Protein AF-A0A1Y3B967-F1 (afdb_monomer)

Organism: Euroglyphus maynei (NCBI:txid6958)

Sequence (227 aa):
MEVSLGQYFHAGGVSIWNQIPIMKGVGFASMIMIGLCNTYYIVIIAWTLYYLFSSLRVPLPWMTCDNEWNTISCWINNAMGNDPDDVEIPPTGSVSPAQEFWTHKALNISGDMAEIGQVQWHLFGTLILAWILVYLVIYKGIHQSGKIIWVMAMFPYVILTILFGYGLSLPGAFDGISFYITPQWHMLKEAKIWVAAGTQLLFTYGIGIGTNIALGSYNPTNHNFYR

Mean predicted aligned error: 6.99 Å

Foldseek 3Di:
DLLLLLQVVLDFQQRSCVVPVVCSVLSVVLVVVVVVVVVVVLLVQLLVVLQVVQVVDPPRQQPDQPDPQHDPLEDDPPPPDPDPPPPPDRPDNHDGSNVSCVCRPRCNDDPDPVDPDDDDVSSVVSSVVSVVVVCVLDVVHDVVSVVVVVCVVVVVVVVVVVCVVVLVVDPCSVVVVCVVPVDDVVCVVDVVVVVVVVVCVCVVVVPSSRPSSNVSSPDHSPDDPVD

Solvent-accessible surface area (backbone atoms only — not comparable to full-atom values): 13170 Å² total; per-residue (Å²): 107,52,35,56,52,5,28,72,66,57,24,41,45,49,60,52,26,69,82,43,66,91,50,37,64,57,25,55,51,26,50,52,49,51,52,54,49,51,61,52,51,46,51,53,48,7,51,53,50,48,53,57,62,47,62,75,41,86,74,46,76,45,75,48,63,89,48,97,61,48,58,92,44,42,51,76,90,75,85,78,63,98,48,96,81,74,73,78,74,78,59,94,78,56,38,46,27,52,54,38,36,46,44,50,61,68,64,48,68,53,96,44,90,88,49,83,68,73,89,52,65,71,50,53,53,28,34,54,49,40,51,53,53,54,45,69,51,47,75,75,35,71,82,60,27,46,66,56,45,55,53,64,64,49,47,57,58,53,52,51,51,51,51,48,58,53,47,66,71,42,89,66,37,65,59,58,51,49,63,72,67,59,78,65,73,76,57,74,76,40,66,67,53,57,51,50,52,51,51,50,52,42,63,73,70,44,66,89,52,30,60,47,14,39,56,18,27,74,44,60,80,89,56,73,83,89,115

pLDDT: mean 89.31, std 9.24, range [49.34, 97.88]

InterPro domains:
  IPR000175 Sodium:neurotransmitter symporter [PF00209] (1-227)
  IPR000175 Sodium:neurotransmitter symporter [PR00176] (25-51)
  IPR000175 Sodium:neurotransmitter symporter [PR00176] (148-165)
  IPR000175 Sodium:neurotransmitter symporter [PS50267] (1-227)
  IPR000175 Sodium:neurotransmitter symporter [PTHR11616] (1-227)
  IPR037272 Sodium:neurotransmitter symporter superfamily [SSF161070] (1-227)

Radius of gyration: 23.81 Å; Cα contacts (8 Å, |Δi|>4): 174; chains: 1; bounding box: 56×46×58 Å

Nearest PDB structures (foldseek):
  7y7v-assembly1_A  TM=8.621E-01  e=1.466E-13  Homo sapiens
  8de4-assembly1_A  TM=9.198E-01  e=1.477E-11  Sus scrofa
  8wfl-assembly1_A  TM=9.124E-01  e=3.373E-10  Homo sapiens
  8wfk-assembly1_A  TM=9.442E-01  e=9.740E-10  Homo sapiens
  6zbv-assembly1_A  TM=8.657E-01  e=7.879E-10  Homo sapiens

Structure (mmCIF, N/CA/C/O backbone):
data_AF-A0A1Y3B967-F1
#
_entry.id   AF-A0A1Y3B967-F1
#
loop_
_atom_site.group_PDB
_atom_site.id
_atom_site.type_symbol
_atom_site.label_atom_id
_atom_site.label_alt_id
_atom_site.label_comp_id
_atom_site.label_asym_id
_atom_site.label_entity_id
_atom_site.label_seq_id
_atom_site.pdbx_PDB_ins_code
_atom_site.Cartn_x
_atom_site.Cartn_y
_atom_site.Cartn_z
_atom_site.occupancy
_atom_site.B_iso_or_equiv
_atom_site.auth_seq_id
_atom_site.auth_comp_id
_atom_site.auth_asym_id
_atom_site.auth_atom_id
_atom_site.pdbx_PDB_model_num
ATOM 1 N N . MET A 1 1 ? -8.107 -6.739 22.798 1.00 89.00 1 MET A N 1
ATOM 2 C CA . MET A 1 1 ? -8.550 -5.606 23.645 1.00 89.00 1 MET A CA 1
ATOM 3 C C . MET A 1 1 ? -9.421 -4.622 22.868 1.00 89.00 1 MET A C 1
ATOM 5 O O . MET A 1 1 ? -10.534 -4.367 23.294 1.00 89.00 1 MET A O 1
ATOM 9 N N . GLU A 1 2 ? -8.976 -4.079 21.732 1.00 91.81 2 GLU A N 1
ATOM 10 C CA . GLU A 1 2 ? -9.805 -3.130 20.960 1.00 91.81 2 GLU A CA 1
ATOM 11 C C . GLU A 1 2 ? -11.132 -3.735 20.486 1.00 91.81 2 GLU A C 1
ATOM 13 O O . GLU A 1 2 ? -12.184 -3.129 20.665 1.00 91.81 2 GLU A O 1
ATOM 18 N N . VAL A 1 3 ? -11.093 -4.968 19.972 1.00 92.31 3 VAL A N 1
ATOM 19 C CA . VAL A 1 3 ? -12.298 -5.699 19.547 1.00 92.31 3 VAL A CA 1
ATOM 20 C C . VAL A 1 3 ? -13.272 -5.899 20.712 1.00 92.31 3 VAL A C 1
ATOM 22 O O . VAL A 1 3 ? -14.461 -5.644 20.564 1.00 92.31 3 VAL A O 1
ATOM 25 N N . SER A 1 4 ? -12.776 -6.286 21.895 1.00 91.81 4 SER A N 1
ATOM 26 C CA . SER A 1 4 ? -13.620 -6.497 23.079 1.00 91.81 4 SER A CA 1
ATOM 27 C C . SER A 1 4 ? -14.244 -5.199 23.588 1.00 91.81 4 SER A C 1
ATOM 29 O O . SER A 1 4 ? -15.391 -5.200 24.017 1.00 91.81 4 SER A O 1
ATOM 31 N N . LEU A 1 5 ? -13.511 -4.083 23.512 1.00 91.56 5 LEU A N 1
ATOM 32 C CA . LEU A 1 5 ? -14.039 -2.757 23.828 1.00 91.56 5 LEU A CA 1
ATOM 33 C C . LEU A 1 5 ? -15.154 -2.357 22.849 1.00 91.56 5 LEU A C 1
ATOM 35 O O . LEU A 1 5 ? -16.218 -1.917 23.282 1.00 91.56 5 LEU A O 1
ATOM 39 N N . GLY A 1 6 ? -14.938 -2.567 21.549 1.00 92.19 6 GLY A N 1
ATOM 40 C CA . GLY A 1 6 ? -15.952 -2.346 20.517 1.00 92.19 6 GLY A CA 1
ATOM 41 C C . GLY A 1 6 ? -17.217 -3.167 20.755 1.00 92.19 6 GLY A C 1
ATOM 42 O O . GLY A 1 6 ? -18.312 -2.607 20.782 1.00 92.19 6 GLY A O 1
ATOM 43 N N . GLN A 1 7 ? -17.058 -4.470 21.001 1.00 93.38 7 GLN A N 1
ATOM 44 C CA . GLN A 1 7 ? -18.167 -5.396 21.241 1.00 93.38 7 GLN A CA 1
ATOM 45 C C . GLN A 1 7 ? -18.931 -5.086 22.532 1.00 93.38 7 GLN A C 1
ATOM 47 O O . GLN A 1 7 ? -20.151 -5.179 22.546 1.00 93.38 7 GLN A O 1
ATOM 52 N N . TYR A 1 8 ? -18.244 -4.695 23.609 1.00 91.94 8 TYR A N 1
ATOM 53 C CA . TYR A 1 8 ? -18.898 -4.389 24.884 1.00 91.94 8 TYR A CA 1
ATOM 54 C C . TYR A 1 8 ? -19.728 -3.100 24.825 1.00 91.94 8 TYR A C 1
ATOM 56 O O . TYR A 1 8 ? -20.846 -3.057 25.333 1.00 91.94 8 TYR A O 1
ATOM 64 N N . PHE A 1 9 ? -19.195 -2.042 24.204 1.00 91.75 9 PHE A N 1
ATOM 65 C CA . PHE A 1 9 ? -19.865 -0.738 24.158 1.00 91.75 9 PHE A CA 1
ATOM 66 C C . PHE A 1 9 ? -20.778 -0.546 22.941 1.00 91.75 9 PHE A C 1
ATOM 68 O O . PHE A 1 9 ? -21.496 0.452 22.895 1.00 91.75 9 PHE A O 1
ATOM 75 N N . HIS A 1 10 ? -20.728 -1.441 21.945 1.00 90.56 10 HIS A N 1
ATOM 76 C CA . HIS A 1 10 ? -21.397 -1.285 20.645 1.00 90.56 10 HIS A CA 1
ATOM 77 C C . HIS A 1 10 ? -21.197 0.112 20.030 1.00 90.56 10 HIS A C 1
ATOM 79 O O . HIS A 1 10 ? -22.085 0.690 19.403 1.00 90.56 10 HIS A O 1
ATOM 85 N N . ALA A 1 11 ? -20.001 0.669 20.220 1.00 88.06 11 ALA A N 1
ATOM 86 C CA . ALA A 1 11 ? -19.657 2.030 19.843 1.00 88.06 11 ALA A CA 1
ATOM 87 C C . ALA A 1 11 ? -18.484 2.033 18.859 1.00 88.06 11 ALA A C 1
ATOM 89 O O . ALA A 1 11 ? -17.541 1.259 18.995 1.00 88.06 11 ALA A O 1
ATOM 90 N N . GLY A 1 12 ? -18.531 2.927 17.869 1.00 86.00 12 GLY A N 1
ATOM 91 C CA . GLY A 1 12 ? -17.421 3.130 16.935 1.00 86.00 12 GLY A CA 1
ATOM 92 C C . GLY A 1 12 ? -16.211 3.820 17.581 1.00 86.00 12 GLY A C 1
ATOM 93 O O . GLY A 1 12 ? -16.293 4.338 18.697 1.00 86.00 12 GLY A O 1
ATOM 94 N N . GLY A 1 13 ? -15.101 3.899 16.840 1.00 83.12 13 GLY A N 1
ATOM 95 C CA . GLY A 1 13 ? -13.807 4.387 17.342 1.00 83.12 13 GLY A CA 1
ATOM 96 C C . GLY A 1 13 ? -13.789 5.816 17.908 1.00 83.12 13 GLY A C 1
ATOM 97 O O . GLY A 1 13 ? -12.952 6.111 18.751 1.00 83.12 13 GLY A O 1
ATOM 98 N N . VAL A 1 14 ? -14.722 6.691 17.510 1.00 87.88 14 VAL A N 1
ATOM 99 C CA . VAL A 1 14 ? -14.885 8.035 18.106 1.00 87.88 14 VAL A CA 1
ATOM 100 C C . VAL A 1 14 ? -15.853 8.005 19.289 1.00 87.88 14 VAL A C 1
ATOM 102 O O . VAL A 1 14 ? -15.574 8.576 20.341 1.00 87.88 14 VAL A O 1
ATOM 105 N N . SER A 1 15 ? -16.991 7.324 19.128 1.00 88.00 15 SER A N 1
ATOM 106 C CA . SER A 1 15 ? -18.075 7.328 20.118 1.00 88.00 15 SER A CA 1
ATOM 107 C C . SER A 1 15 ? -17.673 6.651 21.429 1.00 88.00 15 SER A C 1
ATOM 109 O O . SER A 1 15 ? -18.128 7.064 22.495 1.00 88.00 15 SER A O 1
ATOM 111 N N . ILE A 1 16 ? -16.764 5.671 21.380 1.00 90.62 16 ILE A N 1
ATOM 112 C CA . ILE A 1 16 ? -16.270 4.988 22.580 1.00 90.62 16 ILE A CA 1
ATOM 113 C C . ILE A 1 16 ? -15.634 5.954 23.596 1.00 90.62 16 ILE A C 1
ATOM 115 O O . ILE A 1 16 ? -15.796 5.787 24.804 1.00 90.62 16 ILE A O 1
ATOM 119 N N . TRP A 1 17 ? -15.004 7.033 23.123 1.00 90.50 17 TRP A N 1
ATOM 120 C CA . TRP A 1 17 ? -14.367 8.034 23.980 1.00 90.50 17 TRP A CA 1
ATOM 121 C C . TRP A 1 17 ? -15.361 8.959 24.691 1.00 90.50 17 TRP A C 1
ATOM 123 O O . TRP A 1 17 ? -14.964 9.746 25.547 1.00 90.50 17 TRP A O 1
ATOM 133 N N . ASN A 1 18 ? -16.666 8.847 24.419 1.00 88.75 18 ASN A N 1
ATOM 134 C CA . ASN A 1 18 ? -17.677 9.516 25.238 1.00 88.75 18 ASN A CA 1
ATOM 135 C C . ASN A 1 18 ? -17.717 8.989 26.679 1.00 88.75 18 ASN A C 1
ATOM 137 O O . ASN A 1 18 ? -18.127 9.737 27.563 1.00 88.75 18 ASN A O 1
ATOM 141 N N . GLN A 1 19 ? -17.233 7.765 26.921 1.00 88.38 19 GLN A N 1
ATOM 142 C CA . GLN A 1 19 ? -17.111 7.190 28.265 1.00 88.38 19 GLN A CA 1
ATOM 143 C C . GLN A 1 19 ? -15.985 7.835 29.088 1.00 88.38 19 GLN A C 1
ATOM 145 O O . GLN A 1 19 ? -16.065 7.890 30.311 1.00 88.38 19 GLN A O 1
ATOM 150 N N . ILE A 1 20 ? -14.944 8.356 28.424 1.00 90.31 20 ILE A N 1
ATOM 151 C CA . ILE A 1 20 ? -13.801 9.028 29.058 1.00 90.31 20 ILE A CA 1
ATOM 152 C C . ILE A 1 20 ? -13.620 10.403 28.391 1.00 90.31 20 ILE A C 1
ATOM 154 O O . ILE A 1 20 ? -12.787 10.552 27.494 1.00 90.31 20 ILE A O 1
ATOM 158 N N . PRO A 1 21 ? -14.388 11.431 28.811 1.00 87.44 21 PRO A N 1
ATOM 159 C CA . PRO A 1 21 ? -14.458 12.716 28.113 1.00 87.44 21 PRO A CA 1
ATOM 160 C C . PRO A 1 21 ? -13.111 13.422 27.918 1.00 87.44 21 PRO A C 1
ATOM 162 O O . PRO A 1 21 ? -12.915 14.088 26.903 1.00 87.44 21 PRO A O 1
ATOM 165 N N . ILE A 1 22 ? -12.170 13.237 28.849 1.00 93.94 22 ILE A N 1
ATOM 166 C CA . ILE A 1 22 ? -10.814 13.801 28.769 1.00 93.94 22 ILE A CA 1
ATOM 167 C C . ILE A 1 22 ? -10.007 13.251 27.579 1.00 93.94 22 ILE A C 1
ATOM 169 O O . ILE A 1 22 ? -9.134 13.940 27.062 1.00 93.94 22 ILE A O 1
ATOM 173 N N . MET A 1 23 ? -10.329 12.050 27.086 1.00 91.62 23 MET A N 1
ATOM 174 C CA . MET A 1 23 ? -9.644 11.403 25.960 1.00 91.62 23 MET A CA 1
ATOM 175 C C . MET A 1 23 ? -10.412 11.493 24.632 1.00 91.62 23 MET A C 1
ATOM 177 O O . MET A 1 23 ? -10.013 10.864 23.654 1.00 91.62 23 MET A O 1
ATOM 181 N N . LYS A 1 24 ? -11.468 12.316 24.528 1.00 90.06 24 LYS A N 1
ATOM 182 C CA . LYS A 1 24 ? -12.210 12.502 23.260 1.00 90.06 24 LYS A CA 1
ATOM 183 C C . LYS A 1 24 ? -11.325 12.911 22.081 1.00 90.06 24 LYS A C 1
ATOM 185 O O . LYS A 1 24 ? -11.607 12.519 20.951 1.00 90.06 24 LYS A O 1
ATOM 190 N N . GLY A 1 25 ? -10.241 13.647 22.341 1.00 92.31 25 GLY A N 1
ATOM 191 C CA . GLY A 1 25 ? -9.267 14.036 21.318 1.00 92.31 25 GLY A CA 1
ATOM 192 C C . GLY A 1 25 ? -8.628 12.847 20.590 1.00 92.31 25 GLY A C 1
ATOM 193 O O . GLY A 1 25 ? -8.335 12.962 19.405 1.00 92.31 25 GLY A O 1
ATOM 194 N N . VAL A 1 26 ? -8.493 11.691 21.251 1.00 92.00 26 VAL A N 1
ATOM 195 C CA . VAL A 1 26 ? -7.916 10.475 20.652 1.00 92.00 26 VAL A CA 1
ATOM 196 C C . VAL A 1 26 ? -8.779 9.968 19.496 1.00 92.00 26 VAL A C 1
ATOM 198 O O . VAL A 1 26 ? -8.250 9.639 18.439 1.00 92.00 26 VAL A O 1
ATOM 201 N N . GLY A 1 27 ? -10.107 9.976 19.653 1.00 90.94 27 GLY A N 1
ATOM 202 C CA . GLY A 1 27 ? -11.031 9.572 18.590 1.00 90.94 27 GLY A CA 1
ATOM 203 C C . GLY A 1 27 ? -10.989 10.498 17.372 1.00 90.94 27 GLY A C 1
ATOM 204 O O . GLY A 1 27 ? -11.020 10.038 16.234 1.00 90.94 27 GLY A O 1
ATOM 205 N N . PHE A 1 28 ? -10.884 11.812 17.581 1.00 91.69 28 PHE A N 1
ATOM 206 C CA . PHE A 1 28 ? -10.753 12.752 16.462 1.00 91.69 28 PHE A CA 1
ATOM 207 C C . PHE A 1 28 ? -9.387 12.646 15.776 1.00 91.69 28 PHE A C 1
ATOM 209 O O . PHE A 1 28 ? -9.318 12.684 14.549 1.00 91.69 28 PHE A O 1
ATOM 216 N N . ALA A 1 29 ? -8.311 12.457 16.545 1.00 93.00 29 ALA A N 1
ATOM 217 C CA . ALA A 1 29 ? -6.975 12.246 15.998 1.00 93.00 29 ALA A CA 1
ATOM 218 C C . ALA A 1 29 ? -6.907 10.974 15.137 1.00 93.00 29 ALA A C 1
ATOM 220 O O . ALA A 1 29 ? -6.362 11.016 14.033 1.00 93.00 29 ALA A O 1
ATOM 221 N N . SER A 1 30 ? -7.511 9.868 15.588 1.00 91.19 30 SER A N 1
ATOM 222 C CA . SER A 1 30 ? -7.566 8.636 14.795 1.00 91.19 30 SER A CA 1
ATOM 223 C C . SER A 1 30 ? -8.402 8.801 13.523 1.00 91.19 30 SER A C 1
ATOM 225 O O . SER A 1 30 ? -8.001 8.312 12.470 1.00 91.19 30 SER A O 1
ATOM 227 N N . MET A 1 31 ? -9.500 9.564 13.569 1.00 90.94 31 MET A N 1
ATOM 228 C CA . MET A 1 31 ? -10.304 9.877 12.381 1.00 90.94 31 MET A CA 1
ATOM 229 C C . MET A 1 31 ? -9.513 10.670 11.330 1.00 90.94 31 MET A C 1
ATOM 231 O O . MET A 1 31 ? -9.567 10.344 10.143 1.00 90.94 31 MET A O 1
ATOM 235 N N . ILE A 1 32 ? -8.746 11.681 11.755 1.00 93.69 32 ILE A N 1
ATOM 236 C CA . ILE A 1 32 ? -7.869 12.452 10.857 1.00 93.69 32 ILE A CA 1
ATOM 237 C C . ILE A 1 32 ? -6.790 11.540 10.263 1.00 93.69 32 ILE A C 1
ATOM 239 O O . ILE A 1 32 ? -6.575 11.559 9.052 1.00 93.69 32 ILE A O 1
ATOM 243 N N . MET A 1 33 ? -6.155 10.706 11.093 1.00 92.81 33 MET A N 1
ATOM 244 C CA . MET A 1 33 ? -5.146 9.746 10.644 1.00 92.81 33 MET A CA 1
ATOM 245 C C . MET A 1 33 ? -5.710 8.797 9.576 1.00 92.81 33 MET A C 1
ATOM 247 O O . MET A 1 33 ? -5.118 8.675 8.506 1.00 92.81 33 MET A O 1
ATOM 251 N N . ILE A 1 34 ? -6.879 8.188 9.816 1.00 91.94 34 ILE A N 1
ATOM 252 C CA . ILE A 1 34 ? -7.553 7.319 8.837 1.00 91.94 34 ILE A CA 1
ATOM 253 C C . ILE A 1 34 ? -7.855 8.084 7.546 1.00 91.94 34 ILE A C 1
ATOM 255 O O . ILE A 1 34 ? -7.651 7.544 6.461 1.00 91.94 34 ILE A O 1
ATOM 259 N N . GLY A 1 35 ? -8.319 9.333 7.636 1.00 93.06 35 GLY A N 1
ATOM 260 C CA . GLY A 1 35 ? -8.587 10.164 6.459 1.00 93.06 35 GLY A CA 1
ATOM 261 C C . GLY A 1 35 ? -7.345 10.364 5.583 1.00 93.06 35 GLY A C 1
ATOM 262 O O . GLY A 1 35 ? -7.409 10.194 4.360 1.00 93.06 35 GLY A O 1
ATOM 263 N N . LEU A 1 36 ? -6.200 10.652 6.206 1.00 94.25 36 LEU A N 1
ATOM 264 C CA . LEU A 1 36 ? -4.917 10.787 5.511 1.00 94.25 36 LEU A CA 1
ATOM 265 C C . LEU A 1 36 ? -4.451 9.450 4.919 1.00 94.25 36 LEU A C 1
ATOM 267 O O . LEU A 1 36 ? -4.076 9.400 3.747 1.00 94.25 36 LEU A O 1
ATOM 271 N N . CYS A 1 37 ? -4.547 8.356 5.680 1.00 93.12 37 CYS A N 1
ATOM 272 C CA . CYS A 1 37 ? -4.230 7.017 5.183 1.00 93.12 37 CYS A CA 1
ATOM 273 C C . CYS A 1 37 ? -5.100 6.646 3.976 1.00 93.12 37 CYS A C 1
ATOM 275 O O . CYS A 1 37 ? -4.568 6.193 2.969 1.00 93.12 37 CYS A O 1
ATOM 277 N N . ASN A 1 38 ? -6.412 6.885 4.027 1.00 93.81 38 ASN A N 1
ATOM 278 C CA . ASN A 1 38 ? -7.321 6.594 2.916 1.00 93.81 38 ASN A CA 1
ATOM 279 C C . ASN A 1 38 ? -6.956 7.389 1.657 1.00 93.81 38 ASN A C 1
ATOM 281 O O . ASN A 1 38 ? -6.980 6.833 0.560 1.00 93.81 38 ASN A O 1
ATOM 285 N N . THR A 1 39 ? -6.567 8.658 1.816 1.00 94.44 39 THR A N 1
ATOM 286 C CA . THR A 1 39 ? -6.117 9.513 0.704 1.00 94.44 39 THR A CA 1
ATOM 287 C C . THR A 1 39 ? -4.846 8.969 0.053 1.00 94.44 39 THR A C 1
ATOM 289 O O . THR A 1 39 ? -4.715 8.991 -1.166 1.00 94.44 39 THR A O 1
ATOM 292 N N . TYR A 1 40 ? -3.925 8.432 0.848 1.00 94.75 40 TYR A N 1
ATOM 293 C CA . TYR A 1 40 ? -2.711 7.799 0.342 1.00 94.75 40 TYR A CA 1
ATOM 294 C C . TYR A 1 40 ? -2.994 6.440 -0.326 1.00 94.75 40 TYR A C 1
ATOM 296 O O . TYR A 1 40 ? -2.577 6.195 -1.457 1.00 94.75 40 TYR A O 1
ATOM 304 N N . TYR A 1 41 ? -3.749 5.559 0.335 1.00 95.62 41 TYR A N 1
ATOM 305 C CA . TYR A 1 41 ? -4.006 4.204 -0.160 1.00 95.62 41 TYR A CA 1
ATOM 306 C C . TYR A 1 41 ? -4.856 4.179 -1.431 1.00 95.62 41 TYR A C 1
ATOM 308 O O . TYR A 1 41 ? -4.634 3.321 -2.286 1.00 95.62 41 TYR A O 1
ATOM 316 N N . ILE A 1 42 ? -5.792 5.119 -1.606 1.00 96.88 42 ILE A N 1
ATOM 317 C CA . ILE A 1 42 ? -6.588 5.173 -2.839 1.00 96.88 42 ILE A CA 1
ATOM 318 C C . ILE A 1 42 ? -5.723 5.493 -4.068 1.00 96.88 42 ILE A C 1
ATOM 320 O O . ILE A 1 42 ? -5.997 4.985 -5.154 1.00 96.88 42 ILE A O 1
ATOM 324 N N . VAL A 1 43 ? -4.635 6.254 -3.897 1.00 96.06 43 VAL A N 1
ATOM 325 C CA . VAL A 1 43 ? -3.662 6.524 -4.967 1.00 96.06 43 VAL A CA 1
ATOM 326 C C . VAL A 1 43 ? -2.904 5.250 -5.349 1.00 96.06 43 VAL A C 1
ATOM 328 O O . VAL A 1 43 ? -2.749 4.971 -6.536 1.00 96.06 43 VAL A O 1
ATOM 331 N N . ILE A 1 44 ? -2.521 4.418 -4.375 1.00 96.38 44 ILE A N 1
ATOM 332 C C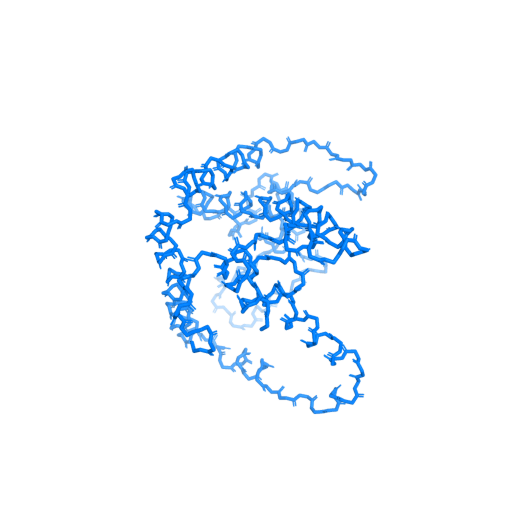A . ILE A 1 44 ? -1.903 3.112 -4.660 1.00 96.38 44 ILE A CA 1
ATOM 333 C C . ILE A 1 44 ? -2.862 2.220 -5.456 1.00 96.38 44 ILE A C 1
ATOM 335 O O . ILE A 1 44 ? -2.447 1.601 -6.434 1.00 96.38 44 ILE A O 1
ATOM 339 N N . ILE A 1 45 ? -4.148 2.180 -5.091 1.00 96.44 45 ILE A N 1
ATOM 340 C CA . ILE A 1 45 ? -5.160 1.427 -5.852 1.00 96.44 45 ILE A CA 1
ATOM 341 C C . ILE A 1 45 ? -5.281 1.971 -7.286 1.00 96.44 45 ILE A C 1
ATOM 343 O O . ILE A 1 45 ? -5.400 1.201 -8.236 1.00 96.44 45 ILE A O 1
ATOM 347 N N . ALA A 1 46 ? -5.209 3.289 -7.476 1.00 97.12 46 ALA A N 1
ATOM 348 C CA . ALA A 1 46 ? -5.221 3.887 -8.810 1.00 97.12 46 ALA A CA 1
ATOM 349 C C . ALA A 1 46 ? -4.014 3.444 -9.658 1.00 97.12 46 ALA A C 1
ATOM 351 O O . ALA A 1 46 ? -4.174 3.163 -10.852 1.00 97.12 46 ALA A O 1
ATOM 352 N N . TRP A 1 47 ? -2.825 3.335 -9.053 1.00 96.88 47 TRP A N 1
ATOM 353 C CA . TRP A 1 47 ? -1.637 2.797 -9.718 1.00 96.88 47 TRP A CA 1
ATOM 354 C C . TRP A 1 47 ? -1.812 1.324 -10.081 1.00 96.88 47 TRP A C 1
ATOM 356 O O . TRP A 1 47 ? -1.561 0.952 -11.225 1.00 96.88 47 TRP A O 1
ATOM 366 N N . THR A 1 48 ? -2.296 0.482 -9.164 1.00 96.25 48 THR A N 1
ATOM 367 C CA . THR A 1 48 ? -2.488 -0.946 -9.465 1.00 96.25 48 THR A CA 1
ATOM 368 C C . THR A 1 48 ? -3.521 -1.165 -10.568 1.00 96.25 48 THR A C 1
ATOM 370 O O . THR A 1 48 ? -3.286 -1.987 -11.451 1.00 96.25 48 THR A O 1
ATOM 373 N N . LEU A 1 49 ? -4.612 -0.390 -10.594 1.00 97.00 49 LEU A N 1
ATOM 374 C CA . LEU A 1 49 ? -5.583 -0.406 -11.695 1.00 97.00 49 LEU A CA 1
ATOM 375 C C . LEU A 1 49 ? -4.952 0.026 -13.024 1.00 97.00 49 LEU A C 1
ATOM 377 O O . LEU A 1 49 ? -5.216 -0.587 -14.056 1.00 97.00 49 LEU A O 1
ATOM 381 N N . TYR A 1 50 ? -4.093 1.047 -13.013 1.00 96.62 50 TYR A N 1
ATOM 382 C CA . TYR A 1 50 ? -3.376 1.476 -14.214 1.00 96.62 50 TYR A CA 1
ATOM 383 C C . TYR A 1 50 ? -2.457 0.375 -14.763 1.00 96.62 50 TYR A C 1
ATOM 385 O O . TYR A 1 50 ? -2.492 0.086 -15.963 1.00 96.62 50 TYR A O 1
ATOM 393 N N . TYR A 1 51 ? -1.691 -0.292 -13.895 1.00 96.06 51 TYR A N 1
ATOM 394 C CA . TYR A 1 51 ? -0.866 -1.439 -14.284 1.00 96.06 51 TYR A CA 1
ATOM 395 C C . TYR A 1 51 ? -1.710 -2.629 -14.752 1.00 96.06 51 TYR A C 1
ATOM 397 O O . TYR A 1 51 ? -1.340 -3.280 -15.726 1.00 96.06 51 TYR A O 1
ATOM 405 N N . LEU A 1 52 ? -2.863 -2.876 -14.122 1.00 95.50 52 LEU A N 1
ATOM 406 C CA . LEU A 1 52 ? -3.799 -3.931 -14.516 1.00 95.50 52 LEU A CA 1
ATOM 407 C C . LEU A 1 52 ? -4.368 -3.705 -15.923 1.00 95.50 52 LEU A C 1
ATOM 409 O O . LEU A 1 52 ? -4.462 -4.646 -16.700 1.00 95.50 52 LEU A O 1
ATOM 413 N N . PHE A 1 53 ? -4.741 -2.475 -16.281 1.00 95.62 53 PHE A N 1
ATOM 414 C CA . PHE A 1 53 ? -5.187 -2.191 -17.650 1.00 95.62 53 PHE A CA 1
ATOM 415 C C . PHE A 1 53 ? -4.031 -2.205 -18.650 1.00 95.62 53 PHE A C 1
ATOM 417 O O . PHE A 1 53 ? -4.203 -2.631 -19.791 1.00 95.62 53 PHE A O 1
ATOM 424 N N . SER A 1 54 ? -2.846 -1.765 -18.228 1.00 94.06 54 SER A N 1
ATOM 425 C CA . SER A 1 54 ? -1.651 -1.759 -19.076 1.00 94.06 54 SER A CA 1
ATOM 426 C C . SER A 1 54 ? -1.135 -3.169 -19.378 1.00 94.06 54 SER A C 1
ATOM 428 O O . SER A 1 54 ? -0.592 -3.387 -20.459 1.00 94.06 54 SER A O 1
ATOM 430 N N . SER A 1 55 ? -1.352 -4.139 -18.482 1.00 96.00 55 SER A N 1
ATOM 431 C CA . SER A 1 55 ? -0.969 -5.543 -18.689 1.00 96.00 55 SER A CA 1
ATOM 432 C C . SER A 1 55 ? -1.863 -6.296 -19.681 1.00 96.00 55 SER A C 1
ATOM 434 O O . SER A 1 55 ? -1.519 -7.404 -20.082 1.00 96.00 55 SER A O 1
ATOM 436 N N . LEU A 1 56 ? -2.974 -5.696 -20.127 1.00 94.44 56 LEU A N 1
ATOM 437 C CA . LEU A 1 56 ? -3.807 -6.238 -21.208 1.00 94.44 56 LEU A CA 1
ATOM 438 C C . LEU A 1 56 ? -3.195 -6.011 -22.602 1.00 94.44 56 LEU A C 1
ATOM 440 O O . LEU A 1 56 ? -3.716 -6.528 -23.590 1.00 94.44 56 LEU A O 1
ATOM 444 N N . ARG A 1 57 ? -2.117 -5.221 -22.706 1.00 91.00 57 ARG A N 1
ATOM 445 C CA . ARG A 1 57 ? -1.405 -4.968 -23.965 1.00 91.00 57 ARG A CA 1
ATOM 446 C C . ARG A 1 57 ? -0.313 -6.013 -24.198 1.00 91.00 57 ARG A C 1
ATOM 448 O O . ARG A 1 57 ? 0.376 -6.418 -23.265 1.00 91.00 57 ARG A O 1
ATOM 455 N N . VAL A 1 58 ? -0.139 -6.401 -25.461 1.00 87.94 58 VAL A N 1
ATOM 456 C CA . VAL A 1 58 ? 0.936 -7.288 -25.924 1.00 87.94 58 VAL A CA 1
ATOM 457 C C . VAL A 1 58 ? 1.703 -6.563 -27.038 1.00 87.94 58 VAL A C 1
ATOM 459 O O . VAL A 1 58 ? 1.070 -6.211 -28.035 1.00 87.94 58 VAL A O 1
ATOM 462 N N . PRO A 1 59 ? 3.024 -6.328 -26.910 1.00 88.06 59 PRO A N 1
ATOM 463 C CA . PRO A 1 59 ? 3.892 -6.635 -25.763 1.00 88.06 59 PRO A CA 1
ATOM 464 C C . PRO A 1 59 ? 3.591 -5.765 -24.525 1.00 88.06 59 PRO A C 1
ATOM 466 O O . PRO A 1 59 ? 2.922 -4.735 -24.626 1.00 88.06 59 PRO A O 1
ATOM 469 N N . LEU A 1 60 ? 4.084 -6.180 -23.348 1.00 92.44 60 LEU A N 1
ATOM 470 C CA . LEU A 1 60 ? 3.923 -5.382 -22.127 1.00 92.44 60 LEU A CA 1
ATOM 471 C C . LEU A 1 60 ? 4.734 -4.074 -22.232 1.00 92.44 60 LEU A C 1
ATOM 473 O O . LEU A 1 60 ? 5.895 -4.128 -22.638 1.00 92.44 60 LEU A O 1
ATOM 477 N N . PRO A 1 61 ? 4.195 -2.916 -21.800 1.00 90.69 61 PRO A N 1
ATOM 478 C CA . PRO A 1 61 ? 4.861 -1.618 -21.978 1.00 90.69 61 PRO A CA 1
ATOM 479 C C . PRO A 1 61 ? 6.225 -1.484 -21.288 1.00 90.69 61 PRO A C 1
ATOM 481 O O . PRO A 1 61 ? 7.059 -0.699 -21.716 1.00 90.69 61 PRO A O 1
ATOM 484 N N . TRP A 1 62 ? 6.449 -2.238 -20.212 1.00 92.94 62 TRP A N 1
ATOM 485 C CA . TRP A 1 62 ? 7.695 -2.243 -19.437 1.00 92.94 62 TRP A CA 1
ATOM 486 C C . TRP A 1 62 ? 8.646 -3.389 -19.813 1.00 92.94 62 TRP A C 1
ATOM 488 O O . TRP A 1 62 ? 9.594 -3.666 -19.081 1.00 92.94 62 TRP A O 1
ATOM 498 N N . MET A 1 63 ? 8.378 -4.096 -20.913 1.00 89.56 63 MET A N 1
ATOM 499 C CA . MET A 1 63 ? 9.232 -5.189 -21.387 1.00 89.56 63 MET A CA 1
ATOM 500 C C . MET A 1 63 ? 10.345 -4.698 -22.317 1.00 89.56 63 MET A C 1
ATOM 502 O O . MET A 1 63 ? 11.399 -5.319 -22.361 1.00 89.56 63 MET A O 1
ATOM 506 N N . THR A 1 64 ? 10.122 -3.608 -23.057 1.00 88.06 64 THR A N 1
ATOM 507 C CA . THR A 1 64 ? 11.025 -3.128 -24.112 1.00 88.06 64 THR A CA 1
ATOM 508 C C . THR A 1 64 ? 11.531 -1.709 -23.844 1.00 88.06 64 THR A C 1
ATOM 510 O O . THR A 1 64 ? 10.844 -0.884 -23.238 1.00 88.06 64 THR A O 1
ATOM 513 N N . CYS A 1 65 ? 12.735 -1.406 -24.341 1.00 87.81 65 CYS A N 1
ATOM 514 C CA . CYS A 1 65 ? 13.291 -0.050 -24.332 1.00 87.81 65 CYS A CA 1
ATOM 515 C C . CYS A 1 65 ? 12.857 0.790 -25.550 1.00 87.81 65 CYS A C 1
ATOM 517 O O . CYS A 1 65 ? 13.133 1.983 -25.594 1.00 87.81 65 CYS A O 1
ATOM 519 N N . ASP A 1 66 ? 12.099 0.219 -26.487 1.00 87.75 66 ASP A N 1
ATOM 520 C CA . ASP A 1 66 ? 11.627 0.887 -27.707 1.00 87.75 66 ASP A CA 1
ATOM 521 C C . ASP A 1 66 ? 10.273 1.592 -27.494 1.00 87.75 66 ASP A C 1
ATOM 523 O O . ASP A 1 66 ? 9.248 1.206 -28.052 1.00 87.75 66 ASP A O 1
ATOM 527 N N . ASN A 1 67 ? 10.239 2.574 -26.590 1.00 89.56 67 ASN A N 1
ATOM 528 C CA . ASN A 1 67 ? 9.040 3.363 -26.307 1.00 89.56 67 ASN A CA 1
ATOM 529 C C . ASN A 1 67 ? 9.376 4.855 -26.220 1.00 89.56 67 ASN A C 1
ATOM 531 O O . ASN A 1 67 ? 10.467 5.231 -25.803 1.00 89.56 67 ASN A O 1
ATOM 535 N N . GLU A 1 68 ? 8.397 5.710 -26.524 1.00 91.38 68 GLU A N 1
ATOM 536 C CA . GLU A 1 68 ? 8.554 7.176 -26.580 1.00 91.38 68 GLU A CA 1
ATOM 537 C C . GLU A 1 68 ? 9.011 7.826 -25.264 1.00 91.38 68 GLU A C 1
ATOM 539 O O . GLU A 1 68 ? 9.513 8.945 -25.266 1.00 91.38 68 GLU A O 1
ATOM 544 N N . TRP A 1 69 ? 8.791 7.161 -24.130 1.00 90.06 69 TRP A N 1
ATOM 545 C CA . TRP A 1 69 ? 9.125 7.679 -22.802 1.00 90.06 69 TRP A CA 1
ATOM 546 C C . TRP A 1 69 ? 10.489 7.222 -22.285 1.00 90.06 69 TRP A C 1
ATOM 548 O O . TRP A 1 69 ? 10.896 7.682 -21.223 1.00 90.06 69 TRP A O 1
ATOM 558 N N . ASN A 1 70 ? 11.163 6.304 -22.979 1.00 92.00 70 ASN A N 1
ATOM 559 C CA . ASN A 1 70 ? 12.421 5.745 -22.505 1.00 92.00 70 ASN A CA 1
ATOM 560 C C . ASN A 1 70 ? 13.586 6.685 -22.811 1.00 92.00 70 ASN A C 1
ATOM 562 O O . ASN A 1 70 ? 13.692 7.239 -23.909 1.00 92.00 70 ASN A O 1
ATOM 566 N N . THR A 1 71 ? 14.490 6.834 -21.847 1.00 89.94 71 THR A N 1
ATOM 567 C CA . THR A 1 71 ? 15.737 7.576 -22.051 1.00 89.94 71 THR A CA 1
ATOM 568 C C . THR A 1 71 ? 16.832 6.715 -22.694 1.00 89.94 71 THR A C 1
ATOM 570 O O . THR A 1 71 ? 16.719 5.494 -22.803 1.00 89.94 71 THR A O 1
ATOM 573 N N . ILE A 1 72 ? 17.945 7.355 -23.079 1.00 86.50 72 ILE A N 1
ATOM 574 C CA . ILE A 1 72 ? 19.159 6.687 -23.594 1.00 86.50 72 ILE A CA 1
ATOM 575 C C . ILE A 1 72 ? 19.749 5.710 -22.557 1.00 86.50 72 ILE A C 1
ATOM 577 O O . ILE A 1 72 ? 20.452 4.772 -22.919 1.00 86.50 72 ILE A O 1
ATOM 581 N N . SER A 1 73 ? 19.444 5.910 -21.272 1.00 87.06 73 SER A N 1
ATOM 582 C CA . SER A 1 73 ? 19.901 5.056 -20.175 1.00 87.06 73 SER A CA 1
ATOM 583 C C . SER A 1 73 ? 19.094 3.759 -20.034 1.00 87.06 73 SER A C 1
ATOM 585 O O . SER A 1 73 ? 19.483 2.897 -19.242 1.00 87.06 73 SER A O 1
ATOM 587 N N . CYS A 1 74 ? 17.987 3.597 -20.772 1.00 88.56 74 CYS A N 1
ATOM 588 C CA . CYS A 1 74 ? 17.200 2.366 -20.760 1.00 88.56 74 CYS A CA 1
ATOM 589 C C . CYS A 1 74 ? 18.010 1.216 -21.353 1.00 88.56 74 CYS A C 1
ATOM 591 O O . CYS A 1 74 ? 18.475 1.292 -22.492 1.00 88.56 74 CYS A O 1
ATOM 593 N N . TRP A 1 75 ? 18.145 0.129 -20.597 1.00 85.94 75 TRP A N 1
ATOM 594 C CA . TRP A 1 75 ? 18.910 -1.026 -21.041 1.00 85.94 75 TRP A CA 1
ATOM 595 C C . TRP A 1 75 ? 18.220 -2.347 -20.702 1.00 85.94 75 TRP A C 1
ATOM 597 O O . TRP A 1 75 ? 17.636 -2.524 -19.629 1.00 85.94 75 TRP A O 1
ATOM 607 N N . ILE A 1 76 ? 18.302 -3.286 -21.644 1.00 83.38 76 ILE A N 1
ATOM 608 C CA . ILE A 1 76 ? 17.805 -4.655 -21.519 1.00 83.38 76 ILE A CA 1
ATOM 609 C C . ILE A 1 76 ? 18.934 -5.591 -21.929 1.00 83.38 76 ILE A C 1
ATOM 611 O O . ILE A 1 76 ? 19.512 -5.435 -23.000 1.00 83.38 76 ILE A O 1
ATOM 615 N N . ASN A 1 77 ? 19.183 -6.594 -21.091 1.00 73.19 77 ASN A N 1
ATOM 616 C CA . ASN A 1 77 ? 20.007 -7.744 -21.435 1.00 73.19 77 ASN A CA 1
ATOM 617 C C . ASN A 1 77 ? 19.341 -8.534 -22.567 1.00 73.19 77 ASN A C 1
ATOM 619 O O . ASN A 1 77 ? 18.465 -9.367 -22.316 1.00 73.19 77 ASN A O 1
ATOM 623 N N . ASN A 1 78 ? 19.749 -8.296 -23.810 1.00 63.59 78 ASN A N 1
ATOM 624 C CA . ASN A 1 78 ? 19.348 -9.133 -24.934 1.00 63.59 78 ASN A CA 1
ATOM 625 C C . ASN A 1 78 ? 20.256 -10.365 -24.976 1.00 63.59 78 ASN A C 1
ATOM 627 O O . ASN A 1 78 ? 21.139 -10.467 -25.820 1.00 63.59 78 ASN A O 1
ATOM 631 N N . ALA A 1 79 ? 20.022 -11.332 -24.086 1.00 54.31 79 ALA A N 1
ATOM 632 C CA . ALA A 1 79 ? 20.667 -12.647 -24.140 1.00 54.31 79 ALA A CA 1
ATOM 633 C C . ALA A 1 79 ? 20.118 -13.496 -25.316 1.00 54.31 79 ALA A C 1
ATOM 635 O O . ALA A 1 79 ? 19.604 -14.597 -25.132 1.00 54.31 79 ALA A O 1
ATOM 636 N N . MET A 1 80 ? 20.165 -12.944 -26.532 1.00 49.62 80 MET A N 1
ATOM 637 C CA . MET A 1 80 ? 19.887 -13.612 -27.810 1.00 49.62 80 MET A CA 1
ATOM 638 C C . MET A 1 80 ? 21.181 -14.036 -28.529 1.00 49.62 80 MET A C 1
ATOM 640 O O . MET A 1 80 ? 21.129 -14.492 -29.670 1.00 49.62 80 MET A O 1
ATOM 644 N N . GLY A 1 81 ? 22.341 -13.892 -27.882 1.00 49.34 81 GLY A N 1
ATOM 645 C CA . GLY A 1 81 ? 23.605 -14.445 -28.356 1.00 49.34 81 GLY A CA 1
ATOM 646 C C . GLY A 1 81 ? 23.710 -15.932 -28.018 1.00 49.34 81 GLY A C 1
ATOM 647 O O . GLY A 1 81 ? 23.507 -16.330 -26.876 1.00 49.34 81 GLY A O 1
ATOM 648 N N . ASN A 1 82 ? 24.055 -16.758 -29.007 1.00 52.34 82 ASN A N 1
ATOM 649 C CA . ASN A 1 82 ? 24.371 -18.183 -28.833 1.00 52.34 82 ASN A CA 1
ATOM 650 C C . ASN A 1 82 ? 25.739 -18.421 -28.152 1.00 52.34 82 ASN A C 1
ATOM 652 O O . ASN A 1 82 ? 26.237 -19.546 -28.188 1.00 52.34 82 ASN A O 1
ATOM 656 N N . ASP A 1 83 ? 26.352 -17.386 -27.571 1.00 54.59 83 ASP A N 1
ATOM 657 C CA . ASP A 1 83 ? 27.689 -17.445 -26.989 1.00 54.59 83 ASP A CA 1
ATOM 658 C C . ASP A 1 83 ? 27.618 -17.234 -25.462 1.00 54.59 83 ASP A C 1
ATOM 660 O O . ASP A 1 83 ? 27.221 -16.158 -25.013 1.00 54.59 83 ASP A O 1
ATOM 664 N N . PRO A 1 84 ? 27.932 -18.253 -24.640 1.00 56.41 84 PRO A N 1
ATOM 665 C CA . PRO A 1 84 ? 27.868 -18.160 -23.180 1.00 56.41 84 PRO A CA 1
ATOM 666 C C . PRO A 1 84 ? 28.928 -17.233 -22.554 1.00 56.41 84 PRO A C 1
ATOM 668 O O . PRO A 1 84 ? 28.852 -16.99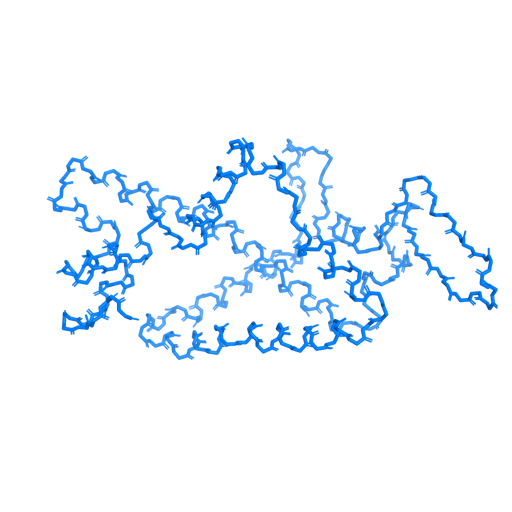2 -21.348 1.00 56.41 84 PRO A O 1
ATOM 671 N N . ASP A 1 85 ? 29.872 -16.705 -23.343 1.00 53.53 85 ASP A N 1
ATOM 672 C CA . ASP A 1 85 ? 30.936 -15.797 -22.887 1.00 53.53 85 ASP A CA 1
ATOM 673 C C . ASP A 1 85 ? 30.649 -14.297 -23.142 1.00 53.53 85 ASP A C 1
ATOM 675 O O . ASP A 1 85 ? 31.375 -13.444 -22.625 1.00 53.53 85 ASP A O 1
ATOM 679 N N . ASP A 1 86 ? 29.566 -13.940 -23.847 1.00 52.91 86 ASP A N 1
ATOM 680 C CA . ASP A 1 86 ? 29.134 -12.542 -24.040 1.00 52.91 86 ASP A CA 1
ATOM 681 C C . ASP A 1 86 ? 28.261 -12.071 -22.859 1.00 52.91 86 ASP A C 1
ATOM 683 O O . ASP A 1 86 ? 27.058 -11.815 -22.962 1.00 52.91 86 ASP A O 1
ATOM 687 N N . VAL A 1 87 ? 28.874 -11.965 -21.678 1.00 58.47 87 VAL A N 1
ATOM 688 C CA . VAL A 1 87 ? 28.265 -11.231 -20.560 1.00 58.47 87 VAL A CA 1
ATOM 689 C C . VAL A 1 87 ? 28.374 -9.738 -20.873 1.00 58.47 87 VAL A C 1
ATOM 691 O O . VAL A 1 87 ? 29.354 -9.085 -20.509 1.00 58.47 87 VAL A O 1
ATOM 694 N N . GLU A 1 88 ? 27.373 -9.186 -21.562 1.00 63.47 88 GLU A N 1
ATOM 695 C CA . GLU A 1 88 ? 27.258 -7.738 -21.752 1.00 63.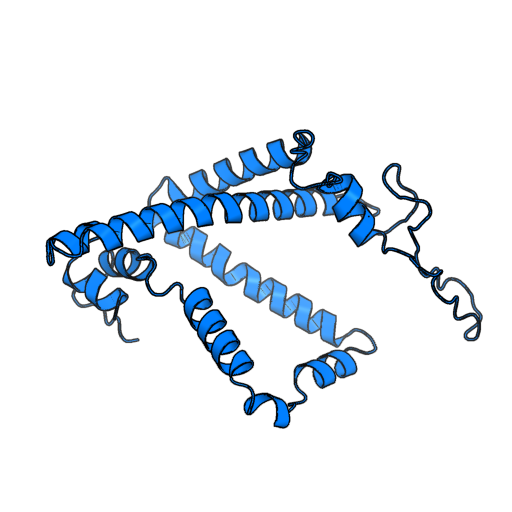47 88 GLU A CA 1
ATOM 696 C C . GLU A 1 88 ? 27.109 -7.061 -20.382 1.00 63.47 88 GLU A C 1
ATOM 698 O O . GLU A 1 88 ? 26.081 -7.144 -19.705 1.00 63.47 88 GLU A O 1
ATOM 703 N N . ILE A 1 89 ? 28.180 -6.404 -19.940 1.00 68.81 89 ILE A N 1
ATOM 704 C CA . ILE A 1 89 ? 28.186 -5.666 -18.681 1.00 68.81 89 ILE A CA 1
ATOM 705 C C . ILE A 1 89 ? 27.250 -4.458 -18.845 1.00 68.81 89 ILE A C 1
ATOM 707 O O . ILE A 1 89 ? 27.427 -3.686 -19.793 1.00 68.81 89 ILE A O 1
ATOM 711 N N . PRO A 1 90 ? 26.283 -4.248 -17.931 1.00 73.50 90 PRO A N 1
ATOM 712 C CA . PRO A 1 90 ? 25.393 -3.099 -17.998 1.00 73.50 90 PRO A CA 1
ATOM 713 C C . PRO A 1 90 ? 26.200 -1.790 -18.008 1.00 73.50 90 PRO A C 1
ATOM 715 O O . PRO A 1 90 ? 27.098 -1.624 -17.173 1.00 73.50 90 PRO A O 1
ATOM 718 N N . PRO A 1 91 ? 25.875 -0.829 -18.895 1.00 76.62 91 PRO A N 1
ATOM 719 C CA . PRO A 1 91 ? 26.509 0.482 -18.885 1.00 76.62 91 PRO A CA 1
ATOM 720 C C . PRO A 1 91 ? 26.353 1.151 -17.514 1.00 76.62 91 PRO A C 1
ATOM 722 O O . PRO A 1 91 ? 25.325 1.000 -16.841 1.00 76.62 91 PRO A O 1
ATOM 725 N N . THR A 1 92 ? 27.356 1.922 -17.097 1.00 79.50 92 THR A N 1
ATOM 726 C CA . THR A 1 92 ? 27.304 2.713 -15.862 1.00 79.50 92 THR A CA 1
ATOM 727 C C . THR A 1 92 ? 26.129 3.691 -15.911 1.00 79.50 92 THR A C 1
ATOM 729 O O . THR A 1 92 ? 26.101 4.593 -16.742 1.00 79.50 92 THR A O 1
ATOM 732 N N . GLY A 1 93 ? 25.161 3.520 -15.004 1.00 81.94 93 GLY A N 1
ATOM 733 C CA . GLY A 1 93 ? 23.940 4.336 -14.957 1.00 81.94 93 GLY A CA 1
ATOM 734 C C . GLY A 1 93 ? 22.765 3.792 -15.775 1.00 81.94 93 GLY A C 1
ATOM 735 O O . GLY A 1 93 ? 21.800 4.520 -15.990 1.00 81.94 93 GLY A O 1
ATOM 736 N N . SER A 1 94 ? 22.830 2.536 -16.220 1.00 84.81 94 SER A N 1
ATOM 737 C CA . SER A 1 94 ? 21.705 1.861 -16.873 1.00 84.81 94 SER A CA 1
ATOM 738 C C . SER A 1 94 ? 20.490 1.715 -15.952 1.00 84.81 94 SER A C 1
ATOM 740 O O . SER A 1 94 ? 20.607 1.467 -14.748 1.00 84.81 94 SER A O 1
ATOM 742 N N . VAL A 1 95 ? 19.305 1.863 -16.542 1.00 89.31 95 VAL A N 1
ATOM 743 C CA . VAL A 1 95 ? 18.011 1.773 -15.861 1.00 89.31 95 VAL A CA 1
ATOM 744 C C . VAL A 1 95 ? 17.148 0.724 -16.562 1.00 89.31 95 VAL A C 1
ATOM 746 O O . VAL A 1 95 ? 17.156 0.603 -17.786 1.00 89.31 95 VAL A O 1
ATOM 749 N N . SER A 1 96 ? 16.399 -0.062 -15.782 1.00 90.94 96 SER A N 1
ATOM 750 C CA . SER A 1 96 ? 15.494 -1.073 -16.341 1.00 90.94 96 SER A CA 1
ATOM 751 C C . SER A 1 96 ? 14.287 -0.429 -17.045 1.00 90.94 96 SER A C 1
ATOM 753 O O . SER A 1 96 ? 13.786 0.597 -16.573 1.00 90.94 96 SER A O 1
ATOM 755 N N . PRO A 1 97 ? 13.729 -1.054 -18.101 1.00 91.62 97 PRO A N 1
ATOM 756 C CA . PRO A 1 97 ? 12.530 -0.549 -18.781 1.00 91.62 97 PRO A CA 1
ATOM 757 C C . PRO A 1 97 ? 11.316 -0.435 -17.844 1.00 91.62 97 PRO A C 1
ATOM 759 O O . PRO A 1 97 ? 10.464 0.431 -18.023 1.00 91.62 97 PRO A O 1
ATOM 762 N N . ALA A 1 98 ? 11.237 -1.275 -16.805 1.00 92.31 98 ALA A N 1
ATOM 763 C CA . ALA A 1 98 ? 10.186 -1.197 -15.793 1.00 92.31 98 ALA A CA 1
ATOM 764 C C . ALA A 1 98 ? 10.315 0.030 -14.888 1.00 92.31 98 ALA A C 1
ATOM 766 O O . ALA A 1 98 ? 9.302 0.645 -14.543 1.00 92.31 98 ALA A O 1
ATOM 767 N N . GLN A 1 99 ? 11.544 0.404 -14.533 1.00 92.12 99 GLN A N 1
ATOM 768 C CA . GLN A 1 99 ? 11.798 1.620 -13.775 1.00 92.12 99 GLN A CA 1
ATOM 769 C C . GLN A 1 99 ? 11.544 2.865 -14.632 1.00 92.12 99 GLN A C 1
ATOM 771 O O . GLN A 1 99 ? 10.841 3.752 -14.163 1.00 92.12 99 GLN A O 1
ATOM 776 N N . GLU A 1 100 ? 12.004 2.890 -15.886 1.00 92.94 100 GLU A N 1
ATOM 777 C CA . GLU A 1 100 ? 11.721 3.972 -16.848 1.00 92.94 100 GLU A CA 1
ATOM 778 C C . GLU A 1 100 ? 10.213 4.157 -17.080 1.00 92.94 100 GLU A C 1
ATOM 780 O O . GLU A 1 100 ? 9.688 5.272 -17.029 1.00 92.94 100 GLU A O 1
ATOM 785 N N . PHE A 1 101 ? 9.476 3.055 -17.251 1.00 93.94 101 PHE A N 1
ATOM 786 C CA . PHE A 1 101 ? 8.021 3.100 -17.358 1.00 93.94 101 PHE A CA 1
ATOM 787 C C . PHE A 1 101 ? 7.380 3.714 -16.107 1.00 93.94 101 PHE A C 1
ATOM 789 O O . PHE A 1 101 ? 6.469 4.533 -16.222 1.00 93.94 101 PHE A O 1
ATOM 796 N N . TRP A 1 102 ? 7.845 3.352 -14.910 1.00 94.56 102 TRP A N 1
ATOM 797 C CA . TRP A 1 102 ? 7.322 3.912 -13.664 1.00 94.56 102 TRP A CA 1
ATOM 798 C C . TRP A 1 102 ? 7.621 5.412 -13.530 1.00 94.56 102 TRP A C 1
ATOM 800 O O . TRP A 1 102 ? 6.712 6.195 -13.244 1.00 94.56 102 TRP A O 1
ATOM 810 N N . THR A 1 103 ? 8.868 5.823 -13.770 1.00 92.75 103 THR A N 1
ATOM 811 C CA . THR A 1 103 ? 9.328 7.198 -13.539 1.00 92.75 103 THR A CA 1
ATOM 812 C C . THR A 1 103 ? 8.845 8.168 -14.610 1.00 92.75 103 THR A C 1
ATOM 814 O O . THR A 1 103 ? 8.320 9.227 -14.263 1.00 92.75 103 THR A O 1
ATOM 817 N N . HIS A 1 104 ? 8.964 7.814 -15.891 1.00 91.56 104 HIS A N 1
ATOM 818 C CA . HIS A 1 104 ? 8.714 8.734 -17.006 1.00 91.56 104 HIS A CA 1
ATOM 819 C C . HIS A 1 104 ? 7.309 8.608 -17.594 1.00 91.56 104 HIS A C 1
ATOM 821 O O . HIS A 1 104 ? 6.729 9.615 -18.002 1.00 91.56 104 HIS A O 1
ATOM 827 N N . LYS A 1 105 ? 6.720 7.403 -17.612 1.00 91.75 105 LYS A N 1
ATOM 828 C CA . LYS A 1 105 ? 5.389 7.195 -18.206 1.00 91.75 105 LYS A CA 1
ATOM 829 C C . LYS A 1 105 ? 4.252 7.184 -17.196 1.00 91.75 105 LYS A C 1
ATOM 831 O O . LYS A 1 105 ? 3.246 7.853 -17.420 1.00 91.75 105 LYS A O 1
ATOM 836 N N . ALA A 1 106 ? 4.366 6.379 -16.142 1.00 92.38 106 ALA A N 1
ATOM 837 C CA . ALA A 1 106 ? 3.286 6.169 -15.185 1.00 92.38 106 ALA A CA 1
ATOM 838 C C . ALA A 1 106 ? 3.121 7.386 -14.270 1.00 92.38 106 ALA A C 1
ATOM 840 O O . ALA A 1 106 ? 2.029 7.946 -14.196 1.00 92.38 106 ALA A O 1
ATOM 841 N N . LEU A 1 107 ? 4.201 7.803 -13.603 1.00 91.31 107 LEU A N 1
ATOM 842 C CA . LEU A 1 107 ? 4.184 8.946 -12.690 1.00 91.31 107 LEU A CA 1
ATOM 843 C C . LEU A 1 107 ? 4.522 10.270 -13.376 1.00 91.31 107 LEU A C 1
ATOM 845 O O . LEU A 1 107 ? 3.902 11.277 -13.047 1.00 91.31 107 LEU A O 1
ATOM 849 N N . ASN A 1 108 ? 5.481 10.259 -14.309 1.00 90.94 108 ASN A N 1
ATOM 850 C CA . ASN A 1 108 ? 6.120 11.463 -14.845 1.00 90.94 108 ASN A CA 1
ATOM 851 C C . ASN A 1 108 ? 6.626 12.371 -13.708 1.00 90.94 108 ASN A C 1
ATOM 853 O O . ASN A 1 108 ? 6.090 13.451 -13.449 1.00 90.94 108 ASN A O 1
ATOM 857 N N . ILE A 1 109 ? 7.605 11.847 -12.966 1.00 89.31 109 ILE A N 1
ATOM 858 C CA . ILE A 1 109 ? 8.139 12.453 -11.741 1.00 89.31 109 ILE A CA 1
ATOM 859 C C . ILE A 1 109 ? 8.784 13.811 -12.062 1.00 89.31 109 ILE A C 1
ATOM 861 O O . ILE A 1 109 ? 9.620 13.908 -12.960 1.00 89.31 109 ILE A O 1
ATOM 865 N N . SER A 1 110 ? 8.401 14.852 -11.319 1.00 89.38 110 SER A N 1
ATOM 866 C CA . SER A 1 110 ? 9.003 16.186 -11.401 1.00 89.38 110 SER A CA 1
ATOM 867 C C . SER A 1 110 ? 10.411 16.219 -10.798 1.00 89.38 110 SER A C 1
ATOM 869 O O . SER A 1 110 ? 10.801 15.339 -10.031 1.00 89.38 110 SER A O 1
ATOM 871 N N . GLY A 1 111 ? 11.198 17.238 -11.152 1.00 83.75 111 GLY A N 1
ATOM 872 C CA . GLY A 1 111 ? 12.591 17.341 -10.709 1.00 83.75 111 GLY A CA 1
ATOM 873 C C . GLY A 1 111 ? 12.751 17.612 -9.210 1.00 83.75 111 GLY A C 1
ATOM 874 O O . GLY A 1 111 ? 13.751 17.200 -8.627 1.00 83.75 111 GLY A O 1
ATOM 875 N N . ASP A 1 112 ? 11.775 18.279 -8.586 1.00 87.12 112 ASP A N 1
ATOM 876 C CA . ASP A 1 112 ? 11.820 18.650 -7.172 1.00 87.12 112 ASP A CA 1
ATOM 877 C C . ASP A 1 112 ? 10.438 18.588 -6.498 1.00 87.12 112 ASP A C 1
ATOM 879 O O . ASP A 1 112 ? 9.396 18.694 -7.146 1.00 87.12 112 ASP A O 1
ATOM 883 N N . MET A 1 113 ? 10.426 18.467 -5.168 1.00 84.25 113 MET A N 1
ATOM 884 C CA . MET A 1 113 ? 9.207 18.435 -4.350 1.00 84.25 113 MET A CA 1
ATOM 885 C C . MET A 1 113 ? 8.427 19.756 -4.393 1.00 84.25 113 MET A C 1
ATOM 887 O O . MET A 1 113 ? 7.214 19.753 -4.182 1.00 84.25 113 MET A O 1
ATOM 891 N N . ALA A 1 114 ? 9.106 20.883 -4.644 1.00 89.31 114 ALA A N 1
ATOM 892 C CA . ALA A 1 114 ? 8.457 22.184 -4.806 1.00 89.31 114 ALA A CA 1
ATOM 893 C C . ALA A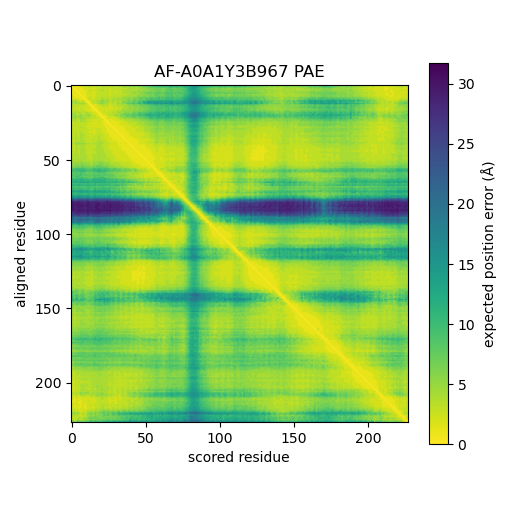 1 114 ? 7.673 22.290 -6.128 1.00 89.31 114 ALA A C 1
ATOM 895 O O . ALA A 1 114 ? 6.748 23.097 -6.244 1.00 89.31 114 ALA A O 1
ATOM 896 N N . GLU A 1 115 ? 8.012 21.461 -7.116 1.00 88.81 115 GLU A N 1
ATOM 897 C CA . GLU A 1 115 ? 7.371 21.435 -8.423 1.00 88.81 115 GLU A CA 1
ATOM 898 C C . GLU A 1 115 ? 6.288 20.351 -8.451 1.00 88.81 115 GLU A C 1
ATOM 900 O O . GLU A 1 115 ? 6.552 19.171 -8.665 1.00 88.81 115 GLU A O 1
ATOM 905 N N . ILE A 1 116 ? 5.031 20.760 -8.270 1.00 81.31 116 ILE A N 1
ATOM 906 C CA . ILE A 1 116 ? 3.864 19.855 -8.201 1.00 81.31 116 ILE A CA 1
ATOM 907 C C . ILE A 1 116 ?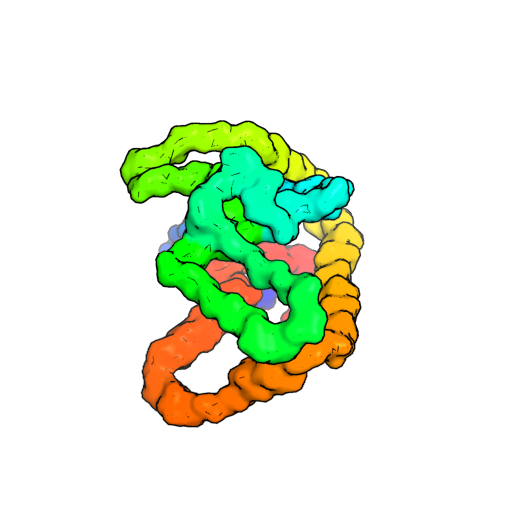 3.605 19.130 -9.545 1.00 81.31 116 ILE A C 1
ATOM 909 O O . ILE A 1 116 ? 2.879 18.137 -9.598 1.00 81.31 116 ILE A O 1
ATOM 913 N N . GLY A 1 117 ? 4.230 19.588 -10.635 1.00 85.88 117 GLY A N 1
ATOM 914 C CA . GLY A 1 117 ? 4.124 18.972 -11.955 1.00 85.88 117 GLY A CA 1
ATOM 915 C C . GLY A 1 117 ? 2.741 19.150 -12.589 1.00 85.88 117 GLY A C 1
ATOM 916 O O . GLY A 1 117 ? 2.023 20.113 -12.316 1.00 85.88 117 GLY A O 1
ATOM 917 N N . GLN A 1 118 ? 2.377 18.226 -13.480 1.00 88.00 118 GLN A N 1
ATOM 918 C CA . GLN A 1 118 ? 1.091 18.219 -14.185 1.00 88.00 118 GLN A CA 1
ATOM 919 C C . GLN A 1 118 ? 0.240 17.017 -13.769 1.00 88.00 118 GLN A C 1
ATOM 921 O O . GLN A 1 118 ? 0.759 15.945 -13.458 1.00 88.00 118 GLN A O 1
ATOM 926 N N . VAL A 1 119 ? -1.085 17.174 -13.827 1.00 90.62 119 VAL A N 1
ATOM 927 C CA . VAL A 1 119 ? -2.016 16.070 -13.564 1.00 90.62 119 VAL A CA 1
ATOM 928 C C . VAL A 1 119 ? -1.915 15.034 -14.683 1.00 90.62 119 VAL A C 1
ATOM 930 O O . VAL A 1 119 ? -2.248 15.308 -15.836 1.00 90.62 119 VAL A O 1
ATOM 933 N N . GLN A 1 120 ? -1.505 13.815 -14.332 1.00 93.62 120 GLN A N 1
ATOM 934 C CA . GLN A 1 120 ? 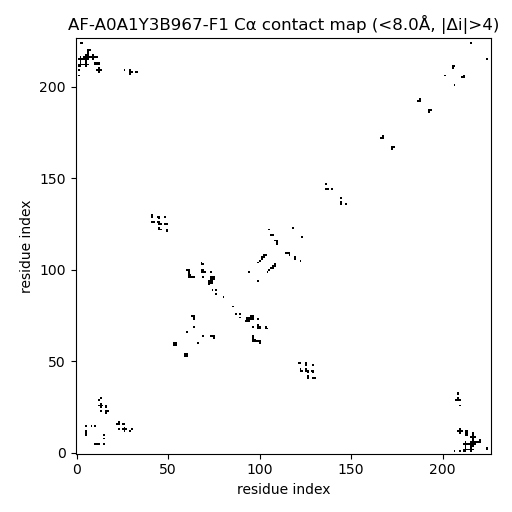-1.502 12.686 -15.258 1.00 93.62 120 GLN A CA 1
ATOM 935 C C . GLN A 1 120 ? -2.929 12.165 -15.461 1.00 93.62 120 GLN A C 1
ATOM 937 O O . GLN A 1 120 ? -3.476 11.461 -14.613 1.00 93.62 120 GLN A O 1
ATOM 942 N N . TRP A 1 121 ? -3.541 12.486 -16.603 1.00 94.38 121 TRP A N 1
ATOM 943 C CA . TRP A 1 121 ? -4.943 12.151 -16.900 1.00 94.38 121 TRP A CA 1
ATOM 944 C C . TRP A 1 121 ? -5.263 10.655 -16.833 1.00 94.38 121 TRP A C 1
ATOM 946 O O . TRP A 1 121 ? -6.349 10.276 -16.400 1.00 94.38 121 TRP A O 1
ATOM 956 N N . HIS A 1 122 ? -4.310 9.799 -17.206 1.00 93.56 122 HIS A N 1
ATOM 957 C CA . HIS A 1 122 ? -4.468 8.348 -17.107 1.00 93.56 122 HIS A CA 1
ATOM 958 C C . HIS A 1 122 ? -4.618 7.898 -15.644 1.00 93.56 122 HIS A C 1
ATOM 960 O O . HIS A 1 122 ? -5.516 7.116 -15.338 1.00 93.56 122 HIS A O 1
ATOM 966 N N . LEU A 1 123 ? -3.805 8.450 -14.735 1.00 95.38 123 LEU A N 1
ATOM 967 C CA . LEU A 1 123 ? -3.907 8.188 -13.296 1.00 95.38 123 LEU A CA 1
ATOM 968 C C . LEU A 1 123 ? -5.139 8.844 -12.672 1.00 95.38 123 LEU A C 1
ATOM 970 O O . LEU A 1 123 ? -5.768 8.264 -11.793 1.00 95.38 123 LEU A O 1
ATOM 974 N N . PHE A 1 124 ? -5.521 10.034 -13.136 1.00 96.00 124 PHE A N 1
ATOM 975 C CA . PHE A 1 124 ? -6.755 10.686 -12.702 1.00 96.00 124 PHE A CA 1
ATOM 976 C C . PHE A 1 124 ? -7.988 9.830 -13.036 1.00 96.00 124 PHE A C 1
ATOM 978 O O . PHE A 1 124 ? -8.863 9.636 -12.191 1.00 96.00 124 PHE A O 1
ATOM 985 N N . GLY A 1 125 ? -8.027 9.247 -14.238 1.00 96.94 125 GLY A N 1
ATOM 986 C CA . GLY A 1 125 ? -9.083 8.321 -14.646 1.00 96.94 125 GLY A CA 1
ATOM 987 C C . GLY A 1 125 ? -9.133 7.057 -13.783 1.00 96.94 125 GLY A C 1
ATOM 988 O O . GLY A 1 125 ? -10.209 6.680 -13.310 1.00 96.94 125 GLY A O 1
ATOM 989 N N . THR A 1 126 ? -7.986 6.420 -13.518 1.00 97.38 126 THR A N 1
ATOM 990 C CA . THR A 1 126 ? -7.952 5.229 -12.650 1.00 97.38 126 THR A CA 1
ATOM 991 C C . THR A 1 126 ? -8.236 5.554 -11.186 1.00 97.38 126 THR A C 1
ATOM 993 O O . THR A 1 126 ? -8.806 4.716 -10.489 1.00 97.38 126 THR A O 1
ATOM 996 N N . LEU A 1 127 ? -7.940 6.772 -10.728 1.00 97.31 127 LEU A N 1
ATOM 997 C CA . LEU A 1 127 ? -8.309 7.257 -9.398 1.00 97.31 127 LEU A CA 1
ATOM 998 C C . LEU A 1 127 ? -9.826 7.413 -9.244 1.00 97.31 127 LEU A C 1
ATOM 1000 O O . LEU A 1 127 ? -10.385 6.960 -8.245 1.00 97.31 127 LEU A O 1
ATOM 1004 N N . ILE A 1 128 ? -10.511 7.999 -10.234 1.00 97.88 128 ILE A N 1
ATOM 1005 C CA . ILE A 1 128 ? -11.983 8.066 -10.238 1.00 97.88 128 ILE A CA 1
ATOM 1006 C C . ILE A 1 128 ? -12.571 6.654 -10.206 1.00 97.88 128 ILE A C 1
ATOM 1008 O O . ILE A 1 128 ? -13.474 6.375 -9.415 1.00 97.88 128 ILE A O 1
ATOM 1012 N N . LEU A 1 129 ? -12.036 5.745 -11.025 1.00 97.69 129 LEU A N 1
ATOM 1013 C CA . LEU A 1 129 ? -12.487 4.357 -11.035 1.00 97.69 129 LEU A CA 1
ATOM 1014 C C . LEU A 1 129 ? -12.268 3.674 -9.676 1.00 97.69 129 LEU A C 1
ATOM 1016 O O . LEU A 1 129 ? -13.171 2.991 -9.197 1.00 97.69 129 LEU A O 1
ATOM 1020 N N . ALA A 1 130 ? -11.116 3.883 -9.032 1.00 97.25 130 ALA A N 1
ATOM 1021 C CA . ALA A 1 130 ? -10.832 3.349 -7.703 1.00 97.25 130 ALA A CA 1
ATOM 1022 C C . ALA A 1 130 ? -11.881 3.807 -6.678 1.00 97.25 130 ALA A C 1
ATOM 1024 O O . ALA A 1 130 ? -12.425 2.980 -5.945 1.00 97.25 130 ALA A O 1
ATOM 1025 N N . TRP A 1 131 ? -12.233 5.097 -6.672 1.00 96.38 131 TRP A N 1
ATOM 1026 C CA . TRP A 1 131 ? -13.286 5.634 -5.804 1.00 96.38 131 TRP A CA 1
ATOM 1027 C C . TRP A 1 131 ? -14.657 5.018 -6.082 1.00 96.38 131 TRP A C 1
ATOM 1029 O O . TRP A 1 131 ? -15.364 4.664 -5.136 1.00 96.38 131 TRP A O 1
ATOM 1039 N N . ILE A 1 132 ? -15.024 4.844 -7.355 1.00 96.75 132 ILE A N 1
ATOM 1040 C CA . ILE A 1 132 ? -16.278 4.179 -7.738 1.00 96.75 132 ILE A CA 1
ATOM 1041 C C . ILE A 1 132 ? -16.292 2.737 -7.220 1.00 96.75 132 ILE A C 1
ATOM 1043 O O . ILE A 1 132 ? -17.279 2.321 -6.616 1.00 96.75 132 ILE A O 1
ATOM 1047 N N . LEU A 1 133 ? -15.207 1.979 -7.399 1.00 93.75 133 LEU A N 1
ATOM 1048 C CA . LEU A 1 133 ? -15.113 0.597 -6.922 1.00 93.75 133 LEU A CA 1
ATOM 1049 C C . LEU A 1 133 ? -15.224 0.513 -5.396 1.00 93.75 133 LEU A C 1
ATOM 1051 O O . LEU A 1 133 ? -16.013 -0.283 -4.886 1.00 93.75 133 LEU A O 1
ATOM 1055 N N . VAL A 1 134 ? -14.498 1.363 -4.664 1.00 93.12 134 VAL A N 1
ATOM 1056 C CA . VAL A 1 134 ? -14.581 1.428 -3.196 1.00 93.12 134 VAL A CA 1
ATOM 1057 C C . VAL A 1 134 ? -16.001 1.776 -2.746 1.00 93.12 134 VAL A C 1
ATOM 1059 O O . VAL A 1 134 ? -16.549 1.112 -1.863 1.00 93.12 134 VAL A O 1
ATOM 1062 N N . TYR A 1 135 ? -16.639 2.756 -3.388 1.00 92.56 135 TYR A N 1
ATOM 1063 C CA . TYR A 1 135 ? -18.030 3.104 -3.112 1.00 92.56 135 TYR A CA 1
ATOM 1064 C C . TYR A 1 135 ? -18.970 1.914 -3.353 1.00 92.56 135 TYR A C 1
ATOM 1066 O O . TYR A 1 135 ? -19.781 1.592 -2.485 1.00 92.56 135 TYR A O 1
ATOM 1074 N N . LEU A 1 136 ? -18.831 1.206 -4.478 1.00 91.38 136 LEU A N 1
ATOM 1075 C CA . LEU A 1 136 ? -19.652 0.036 -4.808 1.00 91.38 136 LEU A CA 1
ATOM 1076 C C . LEU A 1 136 ? -19.481 -1.124 -3.814 1.00 91.38 136 LEU A C 1
ATOM 1078 O O . LEU A 1 136 ? -20.441 -1.856 -3.562 1.00 91.38 136 LEU A O 1
ATOM 1082 N N . VAL A 1 137 ? -18.297 -1.286 -3.222 1.00 90.06 137 VAL A N 1
ATOM 1083 C CA . VAL A 1 137 ? -18.064 -2.291 -2.174 1.00 90.06 137 VAL A CA 1
ATOM 1084 C C . VAL A 1 137 ? -18.745 -1.894 -0.862 1.00 90.06 137 VAL A C 1
ATOM 1086 O O . VAL A 1 137 ? -19.258 -2.767 -0.163 1.00 90.06 137 VAL A O 1
ATOM 1089 N N . ILE A 1 138 ? -18.787 -0.601 -0.524 1.00 89.62 138 ILE A N 1
ATOM 1090 C CA . ILE A 1 138 ? -19.209 -0.119 0.803 1.00 89.62 138 ILE A CA 1
ATOM 1091 C C . ILE A 1 138 ? -20.680 0.336 0.851 1.00 89.62 138 ILE A C 1
ATOM 1093 O O . ILE A 1 138 ? -21.289 0.246 1.916 1.00 89.62 138 ILE A O 1
ATOM 1097 N N . TYR A 1 139 ? -21.296 0.785 -0.252 1.00 88.19 139 TYR A N 1
ATOM 1098 C CA . TYR A 1 139 ? -22.595 1.494 -0.209 1.00 88.19 139 TYR A CA 1
ATOM 1099 C C . TYR A 1 139 ? -23.748 0.699 0.426 1.00 88.19 139 TYR A C 1
ATOM 1101 O O . TYR A 1 139 ? -24.675 1.297 0.968 1.00 88.19 139 TYR A O 1
ATOM 1109 N N . LYS A 1 140 ? -23.706 -0.641 0.387 1.00 84.75 140 LYS A N 1
ATOM 1110 C CA . LYS A 1 140 ? -24.713 -1.518 1.022 1.00 84.75 140 LYS A CA 1
ATOM 1111 C C . LYS A 1 140 ? -24.457 -1.799 2.506 1.00 84.75 140 LYS A C 1
ATOM 1113 O O . LYS A 1 140 ? -25.230 -2.529 3.127 1.00 84.75 140 LYS A O 1
ATOM 1118 N N . GLY A 1 141 ? -23.402 -1.225 3.074 1.00 82.81 141 GLY A N 1
ATOM 1119 C CA . GLY A 1 141 ? -23.003 -1.397 4.463 1.00 82.81 141 GLY A CA 1
ATOM 1120 C C . GLY A 1 141 ? -22.248 -2.699 4.731 1.00 82.81 141 GLY A C 1
ATOM 1121 O O . GLY A 1 141 ? -22.312 -3.669 3.973 1.00 82.81 141 GLY A O 1
ATOM 1122 N N . ILE A 1 142 ? -21.562 -2.725 5.875 1.00 77.69 142 ILE A N 1
ATOM 1123 C CA . ILE A 1 142 ? -20.568 -3.747 6.230 1.00 77.69 142 ILE A CA 1
ATOM 1124 C C . ILE A 1 142 ? -21.113 -5.184 6.219 1.00 77.69 142 ILE A C 1
ATOM 1126 O O . ILE A 1 142 ? -20.422 -6.109 5.797 1.00 77.69 142 ILE A O 1
ATOM 1130 N N . HIS A 1 143 ? -22.382 -5.375 6.595 1.00 73.50 143 HIS A N 1
ATOM 1131 C CA . HIS A 1 143 ? -23.007 -6.698 6.636 1.00 73.50 143 HIS A CA 1
ATOM 1132 C C . HIS A 1 143 ? -23.207 -7.300 5.233 1.00 73.50 143 HIS A C 1
ATOM 1134 O O . HIS A 1 143 ? -23.098 -8.512 5.052 1.00 73.50 143 HIS A O 1
ATOM 1140 N N . GLN A 1 144 ? -23.503 -6.478 4.221 1.00 74.62 144 GLN A N 1
ATOM 1141 C CA . GLN A 1 144 ? -23.652 -6.947 2.837 1.00 74.62 144 GLN A CA 1
ATOM 1142 C C . GLN A 1 144 ? -22.300 -6.993 2.117 1.00 74.62 144 GLN A C 1
ATOM 1144 O O . GLN A 1 144 ? -22.054 -7.924 1.345 1.00 74.62 144 GLN A O 1
ATOM 1149 N N . SER A 1 145 ? -21.396 -6.056 2.428 1.00 79.94 145 SER A N 1
ATOM 1150 C CA . SER A 1 145 ? -20.011 -6.053 1.938 1.00 79.94 145 SER A CA 1
ATOM 1151 C C . SER A 1 145 ? -19.248 -7.319 2.337 1.00 79.94 145 SER A C 1
ATOM 1153 O O . SER A 1 145 ? -18.383 -7.758 1.584 1.00 79.94 145 SER A O 1
ATOM 1155 N N . GLY A 1 146 ? -19.610 -7.961 3.456 1.00 78.44 146 GLY A N 1
ATOM 1156 C CA . GLY A 1 146 ? -18.985 -9.200 3.934 1.00 78.44 146 GLY A CA 1
ATOM 1157 C C . GLY A 1 146 ? -18.863 -10.299 2.872 1.00 78.44 146 GLY A C 1
ATOM 1158 O O . GLY A 1 146 ? -17.826 -10.950 2.787 1.00 78.44 146 GLY A O 1
ATOM 1159 N N . LYS A 1 147 ? -19.865 -10.468 1.994 1.00 81.50 147 LYS A N 1
ATOM 1160 C CA . LYS A 1 147 ? -19.811 -11.473 0.910 1.00 81.50 147 LYS A CA 1
ATOM 1161 C C . LYS A 1 147 ? -18.726 -11.170 -0.126 1.00 81.50 147 LYS A C 1
ATOM 1163 O O . LYS A 1 147 ? -18.053 -12.083 -0.590 1.00 81.50 147 LYS A O 1
ATOM 1168 N N . ILE A 1 148 ? -18.559 -9.897 -0.483 1.00 85.56 148 ILE A N 1
ATOM 1169 C CA . ILE A 1 148 ? -17.529 -9.448 -1.431 1.00 85.56 148 ILE A CA 1
ATOM 1170 C C . ILE A 1 148 ? -16.149 -9.555 -0.775 1.00 85.56 148 ILE A C 1
ATOM 1172 O O . ILE A 1 148 ? -15.200 -10.020 -1.404 1.00 85.56 148 ILE A O 1
ATOM 1176 N N . ILE A 1 149 ? -16.059 -9.199 0.510 1.00 86.25 149 ILE A N 1
ATOM 1177 C CA . ILE A 1 149 ? -14.823 -9.267 1.295 1.00 86.25 149 ILE A CA 1
ATOM 1178 C C . ILE A 1 149 ? -14.275 -10.697 1.341 1.00 86.25 149 ILE A C 1
ATOM 1180 O O . ILE A 1 149 ? -13.069 -10.862 1.212 1.00 86.25 149 ILE A O 1
ATOM 1184 N N . TRP A 1 150 ? -15.122 -11.729 1.434 1.00 88.12 150 TRP A N 1
ATOM 1185 C CA . TRP A 1 150 ? -14.664 -13.125 1.357 1.00 88.12 150 TRP A CA 1
ATOM 1186 C C . TRP A 1 150 ? -13.877 -13.418 0.076 1.00 88.12 150 TRP A C 1
ATOM 1188 O O . TRP A 1 150 ? -12.802 -14.010 0.134 1.00 88.12 150 TRP A O 1
ATOM 1198 N N . VAL A 1 151 ? -14.373 -12.964 -1.078 1.00 89.88 151 VAL A N 1
ATOM 1199 C CA . VAL A 1 151 ? -13.670 -13.142 -2.356 1.00 89.88 151 VAL A CA 1
ATOM 1200 C C . VAL A 1 151 ? -12.388 -12.308 -2.383 1.00 89.88 151 VAL A C 1
ATOM 1202 O O . VAL A 1 151 ? -11.331 -12.830 -2.731 1.00 89.88 151 VAL A O 1
ATOM 1205 N N . MET A 1 152 ? -12.455 -11.039 -1.966 1.00 89.69 152 MET A N 1
ATOM 1206 C CA . MET A 1 152 ? -11.296 -10.137 -1.953 1.00 89.69 152 MET A CA 1
ATOM 1207 C C . MET A 1 152 ? -10.188 -10.593 -0.999 1.00 89.69 152 MET A C 1
ATOM 1209 O O . MET A 1 152 ? -9.018 -10.390 -1.301 1.00 89.69 152 MET A O 1
ATOM 1213 N N . ALA A 1 153 ? -10.535 -11.212 0.129 1.00 90.69 153 ALA A N 1
ATOM 1214 C CA . ALA A 1 153 ? -9.574 -11.726 1.098 1.00 90.69 153 ALA A CA 1
ATOM 1215 C C . ALA A 1 153 ? -8.925 -13.029 0.618 1.00 90.69 153 ALA A C 1
ATOM 1217 O O . ALA A 1 153 ? -7.734 -13.223 0.825 1.00 90.69 153 ALA A O 1
ATOM 1218 N N . MET A 1 154 ? -9.682 -13.906 -0.049 1.00 93.81 154 MET A N 1
ATOM 1219 C CA . MET A 1 154 ? -9.171 -15.194 -0.536 1.00 93.81 154 MET A CA 1
ATOM 1220 C C . MET A 1 154 ? -8.344 -15.068 -1.818 1.00 93.81 154 MET A C 1
ATOM 1222 O O . MET A 1 154 ? -7.382 -15.813 -2.005 1.00 93.81 154 MET A O 1
ATOM 1226 N N . PHE A 1 155 ? -8.695 -14.133 -2.703 1.00 93.81 155 PHE A N 1
ATOM 1227 C CA . PHE A 1 155 ? -8.050 -13.986 -4.008 1.00 93.81 155 PHE A CA 1
ATOM 1228 C C . PHE A 1 155 ? -6.519 -13.787 -3.932 1.00 93.81 155 PHE A C 1
ATOM 1230 O O . PHE A 1 155 ? -5.810 -14.515 -4.631 1.00 93.81 155 PHE A O 1
ATOM 1237 N N . PRO A 1 156 ? -5.965 -12.917 -3.059 1.00 94.50 156 PRO A N 1
ATOM 1238 C CA . PRO A 1 156 ? -4.520 -12.789 -2.885 1.00 94.50 156 PRO A CA 1
ATOM 1239 C C . PRO A 1 156 ? -3.828 -14.106 -2.527 1.00 94.50 156 PRO A C 1
ATOM 1241 O O . PRO A 1 156 ? -2.769 -14.384 -3.074 1.00 94.50 156 PRO A O 1
ATOM 1244 N N . TYR A 1 157 ? -4.421 -14.953 -1.678 1.00 95.62 157 TYR A N 1
ATOM 1245 C CA . TYR A 1 157 ? -3.827 -16.248 -1.318 1.00 95.62 157 TYR A CA 1
ATOM 1246 C C . TYR A 1 157 ? -3.772 -17.213 -2.502 1.00 95.62 157 TYR A C 1
ATOM 1248 O O . TYR A 1 157 ? -2.789 -17.939 -2.654 1.00 95.62 157 TYR A O 1
ATOM 1256 N N . VAL A 1 158 ? -4.791 -17.203 -3.366 1.00 96.56 158 VAL A N 1
ATOM 1257 C CA . VAL A 1 158 ? -4.788 -17.997 -4.604 1.00 96.56 158 VAL A CA 1
ATOM 1258 C C . VAL A 1 158 ? -3.658 -17.533 -5.523 1.00 96.56 158 VAL A C 1
ATOM 1260 O O . VAL A 1 158 ? -2.848 -18.351 -5.956 1.00 96.56 158 VAL A O 1
ATOM 1263 N N . ILE A 1 159 ? -3.552 -16.223 -5.766 1.00 95.62 159 ILE A N 1
ATOM 1264 C CA . ILE A 1 159 ? -2.497 -15.654 -6.616 1.00 95.62 159 ILE A CA 1
ATOM 1265 C C . ILE A 1 159 ? -1.108 -15.909 -6.027 1.00 95.62 159 ILE A C 1
ATOM 1267 O O . ILE A 1 159 ? -0.227 -16.363 -6.748 1.00 95.62 159 ILE A O 1
ATOM 1271 N N . LEU A 1 160 ? -0.913 -15.693 -4.724 1.00 96.25 160 LEU A N 1
ATOM 1272 C CA . LEU A 1 160 ? 0.356 -15.965 -4.047 1.00 96.25 160 LEU A CA 1
ATOM 1273 C C . LEU A 1 160 ? 0.753 -17.437 -4.150 1.00 96.25 160 LEU A C 1
ATOM 1275 O O . LEU A 1 160 ? 1.924 -17.729 -4.349 1.00 96.25 160 LEU A O 1
ATOM 1279 N N . THR A 1 161 ? -0.206 -18.360 -4.069 1.00 96.94 161 THR A N 1
ATOM 1280 C CA . THR A 1 161 ? 0.061 -19.798 -4.209 1.00 96.94 161 THR A CA 1
ATOM 1281 C C . THR A 1 161 ? 0.497 -20.149 -5.634 1.00 96.94 161 THR A C 1
ATOM 1283 O O . THR A 1 161 ? 1.454 -20.899 -5.816 1.00 96.94 161 THR A O 1
ATOM 1286 N N . ILE A 1 162 ? -0.159 -19.575 -6.650 1.00 97.38 162 ILE A N 1
ATOM 1287 C CA . ILE A 1 162 ? 0.229 -19.748 -8.060 1.00 97.38 162 ILE A CA 1
ATOM 1288 C C . ILE A 1 162 ? 1.620 -19.153 -8.308 1.00 97.38 162 ILE A C 1
ATOM 1290 O O . ILE A 1 162 ? 2.474 -19.819 -8.889 1.00 97.38 162 ILE A O 1
ATOM 1294 N N . LEU A 1 163 ? 1.869 -17.928 -7.836 1.00 95.94 163 LEU A N 1
ATOM 1295 C CA . LEU A 1 163 ? 3.163 -17.255 -7.966 1.00 95.94 163 LEU A CA 1
ATOM 1296 C C . LEU A 1 163 ? 4.269 -17.983 -7.206 1.00 95.94 163 LEU A C 1
ATOM 1298 O O . LEU A 1 163 ? 5.394 -18.017 -7.684 1.00 95.94 163 LEU A O 1
ATOM 1302 N N . PHE A 1 164 ? 3.964 -18.588 -6.059 1.00 95.50 164 PHE A N 1
ATOM 1303 C CA . PHE A 1 164 ? 4.909 -19.413 -5.317 1.00 95.50 164 PHE A CA 1
ATOM 1304 C C . PHE A 1 164 ? 5.267 -20.680 -6.099 1.00 95.50 164 PHE A C 1
ATOM 1306 O O . PHE A 1 164 ? 6.447 -20.962 -6.293 1.00 95.50 164 PHE A O 1
ATOM 1313 N N . GLY A 1 165 ? 4.267 -21.402 -6.616 1.00 96.06 165 GLY A N 1
ATOM 1314 C CA . GLY A 1 165 ? 4.496 -22.585 -7.450 1.00 96.06 165 GLY A CA 1
ATOM 1315 C C . GLY A 1 165 ? 5.292 -22.264 -8.718 1.00 96.06 165 GLY A C 1
ATOM 1316 O O . GLY A 1 165 ? 6.247 -22.967 -9.041 1.00 96.06 165 GLY A O 1
ATOM 1317 N N . TYR A 1 166 ? 4.951 -21.166 -9.398 1.00 95.75 166 TYR A N 1
ATOM 1318 C CA . TYR A 1 166 ? 5.701 -20.679 -10.556 1.00 95.75 166 TYR A CA 1
ATOM 1319 C C . TYR A 1 166 ? 7.117 -20.233 -10.170 1.00 95.75 166 TYR A C 1
ATOM 1321 O O . TYR A 1 166 ? 8.079 -20.641 -10.812 1.00 95.75 166 TYR A O 1
ATOM 1329 N N . GLY A 1 167 ? 7.256 -19.472 -9.082 1.00 94.81 167 GLY A N 1
ATOM 1330 C CA . GLY A 1 167 ? 8.525 -19.004 -8.526 1.00 94.81 167 GLY A CA 1
ATOM 1331 C C . GLY A 1 167 ? 9.510 -20.140 -8.271 1.00 94.81 167 GLY A C 1
ATOM 1332 O O . GLY A 1 167 ? 10.669 -20.039 -8.652 1.00 94.81 167 GLY A O 1
ATOM 1333 N N . LEU A 1 168 ? 9.035 -21.254 -7.706 1.00 95.31 168 LEU A N 1
ATOM 1334 C CA . LEU A 1 168 ? 9.847 -22.452 -7.472 1.00 95.31 168 LEU A CA 1
ATOM 1335 C C . LEU A 1 168 ? 10.283 -23.175 -8.755 1.00 95.31 168 LEU A C 1
ATOM 1337 O O . LEU A 1 168 ? 11.263 -23.913 -8.722 1.00 95.31 168 LEU A O 1
ATOM 1341 N N . SER A 1 169 ? 9.566 -22.992 -9.868 1.00 94.31 169 SER A N 1
ATOM 1342 C CA . SER A 1 169 ? 9.918 -23.602 -11.157 1.00 94.31 169 SER A CA 1
ATOM 1343 C C . SER A 1 169 ? 11.026 -22.855 -11.911 1.00 94.31 169 SER A C 1
ATOM 1345 O O . SER A 1 169 ? 11.597 -23.410 -12.849 1.00 94.31 169 SER A O 1
ATOM 1347 N N . LEU A 1 170 ? 11.349 -21.617 -11.512 1.00 94.25 170 LEU A N 1
ATOM 1348 C CA . LEU A 1 170 ? 12.392 -20.811 -12.148 1.00 94.25 170 LEU A CA 1
ATOM 1349 C C . LEU A 1 170 ? 13.806 -21.243 -11.713 1.00 94.25 170 LEU A C 1
ATOM 1351 O O . LEU A 1 170 ? 14.027 -21.584 -10.545 1.00 94.25 170 LEU A O 1
ATOM 1355 N N . PRO A 1 171 ? 14.798 -21.176 -12.621 1.00 92.81 171 PRO A N 1
ATOM 1356 C CA . PRO A 1 171 ? 16.193 -21.399 -12.260 1.00 92.81 171 PRO A CA 1
ATOM 1357 C C . PRO A 1 171 ? 16.665 -20.325 -11.267 1.00 92.81 171 PRO A C 1
ATOM 1359 O O . PRO A 1 171 ? 16.303 -19.157 -11.383 1.00 92.81 171 PRO A O 1
ATOM 1362 N N . GLY A 1 172 ? 17.465 -20.723 -10.275 1.00 91.06 172 GLY A N 1
ATOM 1363 C CA . GLY A 1 172 ? 17.972 -19.813 -9.236 1.00 91.06 172 GLY A CA 1
ATOM 1364 C C . GLY A 1 172 ? 16.977 -19.477 -8.115 1.00 91.06 172 GLY A C 1
ATOM 1365 O O . GLY A 1 172 ? 17.295 -18.685 -7.230 1.00 91.06 172 GLY A O 1
ATOM 1366 N N . ALA A 1 173 ? 15.784 -20.088 -8.082 1.00 93.12 173 ALA A N 1
ATOM 1367 C CA . ALA A 1 173 ? 14.787 -19.825 -7.035 1.00 93.12 173 ALA A CA 1
ATOM 1368 C C . ALA A 1 173 ? 15.308 -20.099 -5.608 1.00 93.12 173 ALA A C 1
ATOM 1370 O O . ALA A 1 173 ? 15.005 -19.356 -4.670 1.00 93.12 173 ALA A O 1
ATOM 1371 N N . PHE A 1 174 ? 16.123 -21.146 -5.438 1.00 93.75 174 PHE A N 1
ATOM 1372 C CA . PHE A 1 174 ? 16.690 -21.509 -4.137 1.00 93.75 174 PHE A CA 1
ATOM 1373 C C . PHE A 1 174 ? 17.702 -20.489 -3.607 1.00 93.75 174 PHE A C 1
ATOM 1375 O O . PHE A 1 174 ? 17.801 -20.346 -2.388 1.00 93.75 174 PHE A O 1
ATOM 1382 N N . ASP A 1 175 ? 18.383 -19.737 -4.473 1.00 94.62 175 ASP A N 1
ATOM 1383 C CA . ASP A 1 175 ? 19.331 -18.703 -4.046 1.00 94.62 175 ASP A CA 1
ATOM 1384 C C . ASP A 1 175 ? 18.590 -17.544 -3.368 1.00 94.62 175 ASP A C 1
ATOM 1386 O O . ASP A 1 175 ? 18.970 -17.101 -2.283 1.00 94.62 175 ASP A O 1
ATOM 1390 N N . GLY A 1 176 ? 17.458 -17.119 -3.944 1.00 93.19 176 GLY A N 1
ATOM 1391 C CA . GLY A 1 176 ? 16.586 -16.105 -3.345 1.00 93.19 176 GLY A CA 1
ATOM 1392 C C . GLY A 1 176 ? 15.971 -16.555 -2.014 1.00 93.19 176 GLY A C 1
ATOM 1393 O O . GLY A 1 176 ? 15.928 -15.781 -1.055 1.00 93.19 176 GLY A O 1
ATOM 1394 N N . ILE A 1 177 ? 15.544 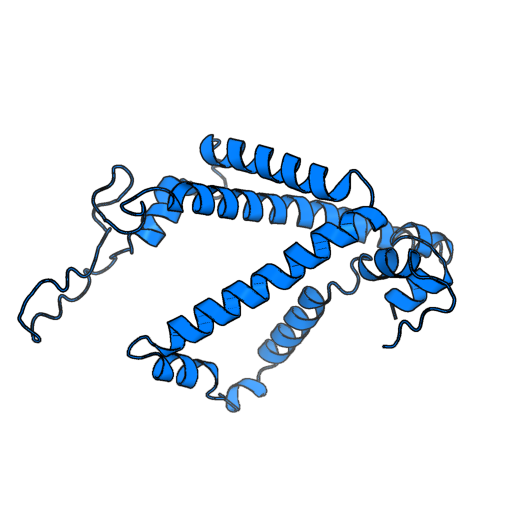-17.821 -1.921 1.00 94.31 177 ILE A N 1
ATOM 1395 C CA . ILE A 1 177 ? 15.008 -18.398 -0.675 1.00 94.31 177 ILE A CA 1
ATOM 1396 C C . ILE A 1 177 ? 16.099 -18.476 0.397 1.00 94.31 177 ILE A C 1
ATOM 1398 O O . ILE A 1 177 ? 15.864 -18.091 1.545 1.00 94.31 177 ILE A O 1
ATOM 1402 N N . SER A 1 178 ? 17.292 -18.947 0.029 1.00 94.88 178 SER A N 1
ATOM 1403 C CA . SER A 1 178 ? 18.435 -19.022 0.938 1.00 94.88 178 SER A CA 1
ATOM 1404 C C . SER A 1 178 ? 18.798 -17.634 1.463 1.00 94.88 178 SER A C 1
ATOM 1406 O O . SER A 1 178 ? 18.929 -17.457 2.675 1.00 94.88 178 SER A O 1
ATOM 1408 N N . PHE A 1 179 ? 18.853 -16.627 0.588 1.00 94.88 179 PHE A N 1
ATOM 1409 C CA . PHE A 1 179 ? 19.105 -15.243 0.980 1.00 94.88 179 PHE A CA 1
ATOM 1410 C C . PHE A 1 179 ? 18.052 -14.698 1.959 1.00 94.88 179 PHE A C 1
ATOM 1412 O O . PHE A 1 179 ? 18.412 -14.066 2.949 1.00 94.88 179 PHE A O 1
ATOM 1419 N N . TYR A 1 180 ? 16.764 -14.969 1.723 1.00 94.69 180 TYR A N 1
ATOM 1420 C CA . TYR A 1 180 ? 15.674 -14.485 2.579 1.00 94.69 180 TYR A CA 1
ATOM 1421 C C . TYR A 1 180 ? 15.653 -15.137 3.971 1.00 94.69 180 TYR A C 1
ATOM 1423 O O . TYR A 1 180 ? 15.388 -14.461 4.965 1.00 94.69 180 TYR A O 1
ATOM 1431 N N . ILE A 1 181 ? 15.910 -16.448 4.053 1.00 95.75 181 ILE A N 1
ATOM 1432 C CA . ILE A 1 181 ? 15.761 -17.221 5.299 1.00 95.75 181 ILE A CA 1
ATOM 1433 C C . ILE A 1 181 ? 17.048 -17.229 6.135 1.00 95.75 181 ILE A C 1
ATOM 1435 O O . ILE A 1 181 ? 16.972 -17.428 7.347 1.00 95.75 181 ILE A O 1
ATOM 1439 N N . THR A 1 182 ? 18.225 -17.012 5.531 1.00 95.88 182 THR A N 1
ATOM 1440 C CA . THR A 1 182 ? 19.509 -17.094 6.247 1.00 95.88 182 THR A CA 1
ATOM 1441 C C . THR A 1 182 ? 19.595 -16.032 7.354 1.00 95.88 182 THR A C 1
ATOM 1443 O O . THR A 1 182 ? 19.689 -14.836 7.066 1.00 95.88 182 THR A O 1
ATOM 1446 N N . PRO A 1 183 ? 19.599 -16.436 8.639 1.00 94.38 183 PRO A N 1
ATOM 1447 C CA . PRO A 1 183 ? 19.516 -15.494 9.743 1.00 94.38 183 PRO A CA 1
ATOM 1448 C C . PRO A 1 183 ? 20.868 -14.831 10.014 1.00 94.38 183 PRO A C 1
ATOM 1450 O O . PRO A 1 183 ? 21.891 -15.493 10.191 1.00 94.38 183 PRO A O 1
ATOM 1453 N N . GLN A 1 184 ? 20.862 -13.506 10.150 1.00 94.19 184 GLN A N 1
ATOM 1454 C CA . GLN A 1 184 ? 22.033 -12.737 10.565 1.00 94.19 184 GLN A CA 1
ATOM 1455 C C . GLN A 1 184 ? 21.956 -12.396 12.059 1.00 94.19 184 GLN A C 1
ATOM 1457 O O . GLN A 1 184 ? 21.567 -11.302 12.453 1.00 94.19 184 GLN A O 1
ATOM 1462 N N . TRP A 1 185 ? 22.338 -13.341 12.921 1.00 93.88 185 TRP A N 1
ATOM 1463 C CA . TRP A 1 185 ? 22.143 -13.243 14.380 1.00 93.88 185 TRP A CA 1
ATOM 1464 C C . TRP A 1 185 ? 22.779 -12.019 15.050 1.00 93.88 185 TRP A C 1
ATOM 1466 O O . TRP A 1 185 ? 22.271 -11.537 16.060 1.00 93.88 185 TRP A O 1
ATOM 1476 N N . HIS A 1 186 ? 23.887 -11.507 14.507 1.00 95.19 186 HIS A N 1
ATOM 1477 C CA . HIS A 1 186 ? 24.573 -10.337 15.060 1.00 95.19 186 HIS A CA 1
ATOM 1478 C C . HIS A 1 186 ? 23.688 -9.083 15.031 1.00 95.19 186 HIS A C 1
ATOM 1480 O O . HIS A 1 186 ? 23.739 -8.280 15.962 1.00 95.19 186 HIS A O 1
ATOM 1486 N N . MET A 1 187 ? 22.829 -8.978 14.016 1.00 93.12 187 MET A N 1
ATOM 1487 C CA . MET A 1 187 ? 21.916 -7.866 13.816 1.00 93.12 187 MET A CA 1
ATOM 1488 C C . MET A 1 187 ? 20.882 -7.741 14.950 1.00 93.12 187 MET A C 1
ATOM 1490 O O . MET A 1 187 ? 20.516 -6.636 15.333 1.00 93.12 187 MET A O 1
ATOM 1494 N N . LEU A 1 188 ? 20.455 -8.847 15.579 1.00 94.25 188 LEU A N 1
ATOM 1495 C CA . LEU A 1 188 ? 19.442 -8.828 16.655 1.00 94.25 188 LEU A CA 1
ATOM 1496 C C . LEU A 1 188 ? 19.857 -8.030 17.902 1.00 94.25 188 LEU A C 1
ATOM 1498 O O . LEU A 1 188 ? 19.006 -7.705 18.733 1.00 94.25 188 LEU A O 1
ATOM 1502 N N . LYS A 1 189 ? 21.149 -7.723 18.054 1.00 95.62 189 LYS A N 1
ATOM 1503 C CA . LYS A 1 189 ? 21.657 -6.864 19.134 1.00 95.62 189 LYS A CA 1
ATOM 1504 C C . LYS A 1 189 ? 21.339 -5.385 18.900 1.00 95.62 189 LYS A C 1
ATOM 1506 O O . LYS A 1 189 ? 21.408 -4.591 19.835 1.00 95.62 189 LYS A O 1
ATOM 1511 N N . GLU A 1 190 ? 20.999 -5.004 17.674 1.00 96.62 190 GLU A N 1
ATOM 1512 C CA . GLU A 1 190 ? 20.686 -3.629 17.313 1.00 96.62 190 GLU A CA 1
ATOM 1513 C C . GLU A 1 190 ? 19.244 -3.274 17.690 1.00 96.62 190 GLU A C 1
ATOM 1515 O O . GLU A 1 190 ? 18.278 -3.875 17.216 1.00 96.62 190 GLU A O 1
ATOM 1520 N N . ALA A 1 191 ? 19.077 -2.221 18.495 1.00 95.94 191 ALA A N 1
ATOM 1521 C CA . ALA A 1 191 ? 17.756 -1.736 18.901 1.00 95.94 191 ALA A CA 1
ATOM 1522 C C . ALA A 1 191 ? 16.863 -1.357 17.702 1.00 95.94 191 ALA A C 1
ATOM 1524 O O . ALA A 1 191 ? 15.646 -1.531 17.753 1.00 95.94 191 ALA A O 1
ATOM 1525 N N . LYS A 1 192 ? 17.466 -0.892 16.599 1.00 96.38 192 LYS A N 1
ATOM 1526 C CA . LYS A 1 192 ? 16.763 -0.516 15.363 1.00 96.38 192 LYS A CA 1
ATOM 1527 C C . LYS A 1 192 ? 15.899 -1.655 14.812 1.00 96.38 192 LYS A C 1
ATOM 1529 O O . LYS A 1 192 ? 14.818 -1.391 14.294 1.00 96.38 192 LYS A O 1
ATOM 1534 N N . ILE A 1 193 ? 16.341 -2.903 14.952 1.00 96.00 193 ILE A N 1
ATOM 1535 C CA . ILE A 1 193 ? 15.628 -4.070 14.415 1.00 96.00 193 ILE A CA 1
ATOM 1536 C C . ILE A 1 193 ? 14.378 -4.369 15.223 1.00 96.00 193 ILE A C 1
ATOM 1538 O O . ILE A 1 193 ? 13.328 -4.641 14.651 1.00 96.00 193 ILE A O 1
ATOM 1542 N N . TRP A 1 194 ? 14.461 -4.235 16.544 1.00 96.75 194 TRP A N 1
ATOM 1543 C CA . TRP A 1 194 ? 13.306 -4.388 17.423 1.00 96.75 194 TRP A CA 1
ATOM 1544 C C . TRP A 1 194 ? 12.286 -3.270 17.231 1.00 96.75 194 TRP A C 1
ATOM 1546 O O . TRP A 1 194 ? 11.087 -3.542 17.214 1.00 96.75 194 TRP A O 1
ATOM 1556 N N . VAL A 1 195 ? 12.751 -2.034 17.015 1.00 96.88 195 VAL A N 1
ATOM 1557 C CA . VAL A 1 195 ? 11.869 -0.920 16.643 1.00 96.88 195 VAL A CA 1
ATOM 1558 C C . VAL A 1 195 ? 11.170 -1.227 15.319 1.00 96.88 195 VAL A C 1
ATOM 1560 O O . VAL A 1 195 ? 9.946 -1.187 15.272 1.00 96.88 195 VAL A O 1
ATOM 1563 N N . ALA A 1 196 ? 11.907 -1.623 14.277 1.00 95.94 196 ALA A N 1
ATOM 1564 C CA . ALA A 1 196 ? 11.323 -1.969 12.980 1.00 95.94 196 ALA A CA 1
ATOM 1565 C C . ALA A 1 196 ? 10.315 -3.131 13.075 1.00 95.94 196 ALA A C 1
ATOM 1567 O O . ALA A 1 196 ? 9.222 -3.040 12.519 1.00 95.94 196 ALA A O 1
ATOM 1568 N N . ALA A 1 197 ? 10.640 -4.188 13.826 1.00 96.00 197 ALA A N 1
ATOM 1569 C CA . ALA A 1 197 ? 9.753 -5.329 14.043 1.00 96.00 197 ALA A CA 1
ATOM 1570 C C . ALA A 1 197 ? 8.468 -4.930 14.789 1.00 96.00 197 ALA A C 1
ATOM 1572 O O . ALA A 1 197 ? 7.369 -5.312 14.382 1.00 96.00 197 ALA A O 1
ATOM 1573 N N . GLY A 1 198 ? 8.587 -4.124 15.849 1.00 95.69 198 GLY A N 1
ATOM 1574 C CA . GLY A 1 198 ? 7.438 -3.599 16.588 1.00 95.69 198 GLY A CA 1
ATOM 1575 C C . GLY A 1 198 ? 6.562 -2.692 15.724 1.00 95.69 198 GLY A C 1
ATOM 1576 O O . GLY A 1 198 ? 5.341 -2.838 15.713 1.00 95.69 198 GLY A O 1
ATOM 1577 N N . THR A 1 199 ? 7.179 -1.807 14.940 1.00 93.94 199 THR A N 1
ATOM 1578 C CA . THR A 1 199 ? 6.490 -0.939 13.979 1.00 93.94 199 THR A CA 1
ATOM 1579 C C . THR A 1 199 ? 5.731 -1.753 12.930 1.00 93.94 199 THR A C 1
ATOM 1581 O O . THR A 1 199 ? 4.549 -1.493 12.701 1.00 93.94 199 THR A O 1
ATOM 1584 N N . GLN A 1 200 ? 6.361 -2.779 12.350 1.00 94.50 200 GLN A N 1
ATOM 1585 C CA . GLN A 1 200 ? 5.715 -3.675 11.389 1.00 94.50 200 GLN A CA 1
ATOM 1586 C C . GLN A 1 200 ? 4.490 -4.363 12.001 1.00 94.50 200 GLN A C 1
ATOM 1588 O O . GLN A 1 200 ? 3.436 -4.415 11.367 1.00 94.50 200 GLN A O 1
ATOM 1593 N N . LEU A 1 201 ? 4.604 -4.858 13.237 1.00 94.19 201 LEU A N 1
ATOM 1594 C CA . LEU A 1 201 ? 3.504 -5.517 13.941 1.00 94.19 201 LEU A CA 1
ATOM 1595 C C . LEU A 1 201 ? 2.335 -4.552 14.187 1.00 94.19 201 LEU A C 1
ATOM 1597 O O . LEU A 1 201 ? 1.194 -4.879 13.864 1.00 94.19 201 LEU A O 1
ATOM 1601 N N . LEU A 1 202 ? 2.610 -3.350 14.700 1.00 91.50 202 LEU A N 1
ATOM 1602 C CA . LEU A 1 202 ? 1.576 -2.347 14.972 1.00 91.50 202 LEU A CA 1
ATOM 1603 C C . LEU A 1 202 ? 0.818 -1.934 13.703 1.00 91.50 202 LEU A C 1
ATOM 1605 O O . LEU A 1 202 ? -0.414 -1.892 13.723 1.00 91.50 202 LEU A O 1
ATOM 1609 N N . PHE A 1 203 ? 1.531 -1.685 12.599 1.00 89.38 203 PHE A N 1
ATOM 1610 C CA . PHE A 1 203 ? 0.906 -1.306 11.328 1.00 89.38 203 PHE A CA 1
ATOM 1611 C C . PHE A 1 203 ? 0.168 -2.464 10.654 1.00 89.38 203 PHE A C 1
ATOM 1613 O O . PHE A 1 203 ? -0.901 -2.240 10.092 1.00 89.38 203 PHE A O 1
ATOM 1620 N N . THR A 1 204 ? 0.677 -3.696 10.753 1.00 93.19 204 THR A N 1
ATOM 1621 C CA . THR A 1 204 ? 0.016 -4.877 10.166 1.00 93.19 204 THR A CA 1
ATOM 1622 C C . THR A 1 204 ? -1.341 -5.144 10.822 1.00 93.19 204 THR A C 1
ATOM 1624 O O . THR A 1 204 ? -2.307 -5.448 10.128 1.00 93.19 204 THR A O 1
ATOM 1627 N N . TYR A 1 205 ? -1.440 -4.998 12.148 1.00 90.25 205 TYR A N 1
ATOM 1628 C CA . TYR A 1 205 ? -2.695 -5.213 12.885 1.00 90.25 205 TYR A CA 1
ATOM 1629 C C . TYR A 1 205 ? -3.575 -3.956 13.014 1.00 90.25 205 TYR A C 1
ATOM 1631 O O . TYR A 1 205 ? -4.685 -4.039 13.548 1.00 90.25 205 TYR A O 1
ATOM 1639 N N . GLY A 1 206 ? -3.100 -2.791 12.561 1.00 88.94 206 GLY A N 1
ATOM 1640 C CA . GLY A 1 206 ? -3.848 -1.530 12.618 1.00 88.94 206 GLY A CA 1
ATOM 1641 C C . GLY A 1 206 ? -4.255 -1.113 14.038 1.00 88.94 206 GLY A C 1
ATOM 1642 O O . GLY A 1 206 ? -5.356 -0.593 14.241 1.00 88.94 206 GLY A O 1
ATOM 1643 N N . ILE A 1 207 ? -3.399 -1.383 15.027 1.00 90.12 207 ILE A N 1
ATOM 1644 C CA . ILE A 1 207 ? -3.684 -1.130 16.448 1.00 90.12 207 ILE A CA 1
ATOM 1645 C C . ILE A 1 207 ? -3.675 0.380 16.720 1.00 90.12 207 ILE A C 1
ATOM 1647 O O . ILE A 1 207 ? -2.805 1.102 16.239 1.00 90.12 207 ILE A O 1
ATOM 1651 N N . GLY A 1 208 ? -4.625 0.867 17.517 1.00 85.69 208 GLY A N 1
ATOM 1652 C CA . GLY A 1 208 ? -4.713 2.264 17.953 1.00 85.69 208 GLY A CA 1
ATOM 1653 C C . GLY A 1 208 ? -5.442 3.187 16.976 1.00 85.69 208 GLY A C 1
ATOM 1654 O O . GLY A 1 208 ? -5.611 4.372 17.256 1.00 85.69 208 GLY A O 1
ATOM 1655 N N . ILE A 1 209 ? -5.902 2.658 15.841 1.00 85.56 209 ILE A N 1
ATOM 1656 C CA . ILE A 1 209 ? -6.527 3.442 14.765 1.00 85.56 209 ILE A CA 1
ATOM 1657 C C . ILE A 1 209 ? -8.065 3.422 14.889 1.00 85.56 209 ILE A C 1
ATOM 1659 O O . ILE A 1 209 ? -8.762 4.274 14.348 1.00 85.56 209 ILE A O 1
ATOM 1663 N N . GLY A 1 210 ? -8.624 2.496 15.677 1.00 87.38 210 GLY A N 1
ATOM 1664 C CA . GLY A 1 210 ? -10.064 2.408 15.955 1.00 87.38 210 GLY A CA 1
ATOM 1665 C C . GLY A 1 210 ? -10.854 1.522 14.987 1.00 87.38 210 GLY A C 1
ATOM 1666 O O . GLY A 1 210 ? -12.035 1.271 15.232 1.00 87.38 210 GLY A O 1
ATOM 1667 N N . THR A 1 211 ? -10.214 0.978 13.947 1.00 88.56 211 THR A N 1
ATOM 1668 C CA . THR A 1 211 ? -10.826 0.014 13.015 1.00 88.56 211 THR A CA 1
ATOM 1669 C C . THR A 1 211 ? -11.277 -1.254 13.736 1.00 88.56 211 THR A C 1
ATOM 1671 O O . THR A 1 211 ? -12.416 -1.677 13.572 1.00 88.56 211 THR A O 1
ATOM 1674 N N . ASN A 1 212 ? -10.438 -1.820 14.610 1.00 91.31 212 ASN A N 1
ATOM 1675 C CA . ASN A 1 212 ? -10.782 -3.023 15.378 1.00 91.31 212 ASN A CA 1
ATOM 1676 C C . ASN A 1 212 ? -11.929 -2.783 16.374 1.00 91.31 212 ASN A C 1
ATOM 1678 O O . ASN A 1 212 ? -12.733 -3.680 16.616 1.00 91.31 212 ASN A O 1
ATOM 1682 N N . ILE A 1 213 ? -12.036 -1.567 16.923 1.00 92.50 213 ILE A N 1
ATOM 1683 C CA . ILE A 1 213 ? -13.158 -1.157 17.783 1.00 92.50 213 ILE A CA 1
ATOM 1684 C C . ILE A 1 213 ? -14.444 -1.102 16.952 1.00 92.50 213 ILE A C 1
ATOM 1686 O O . ILE A 1 213 ? -15.464 -1.656 17.352 1.00 92.50 213 ILE A O 1
ATOM 1690 N N . ALA A 1 214 ? -14.388 -0.475 15.773 1.00 90.06 214 ALA A N 1
ATOM 1691 C CA . ALA A 1 214 ? -15.527 -0.390 14.866 1.00 90.06 214 ALA A CA 1
ATOM 1692 C C . ALA A 1 214 ? -15.967 -1.767 14.348 1.00 90.06 214 ALA A C 1
ATOM 1694 O O . ALA A 1 214 ? -17.158 -2.014 14.250 1.00 90.06 214 ALA A O 1
ATOM 1695 N N . LEU A 1 215 ? -15.041 -2.682 14.051 1.00 88.62 215 LEU A N 1
ATOM 1696 C CA . LEU A 1 215 ? -15.386 -4.056 13.673 1.00 88.62 215 LEU A CA 1
ATOM 1697 C C . LEU A 1 215 ? -16.027 -4.811 14.843 1.00 88.62 215 LEU A C 1
ATOM 1699 O O . LEU A 1 215 ? -17.067 -5.442 14.670 1.00 88.62 215 LEU A O 1
ATOM 1703 N N . GLY A 1 216 ? -15.448 -4.692 16.041 1.00 90.62 216 GLY A N 1
ATOM 1704 C CA . GLY A 1 216 ? -15.987 -5.311 17.249 1.00 90.62 216 GLY A CA 1
ATOM 1705 C C . GLY A 1 216 ? -17.395 -4.830 17.602 1.00 90.62 216 GLY A C 1
ATOM 1706 O O . GLY A 1 216 ? -18.190 -5.623 1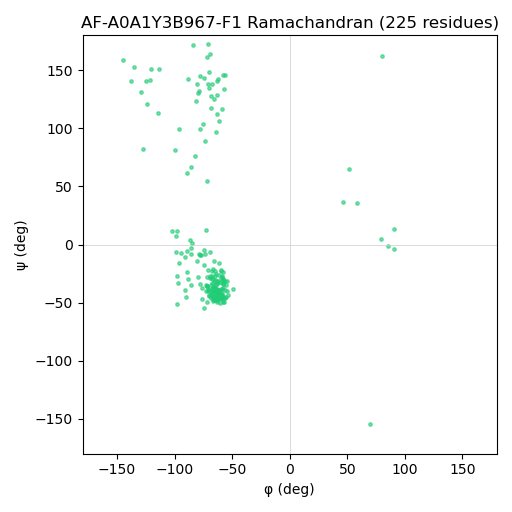8.093 1.00 90.62 216 GLY A O 1
ATOM 1707 N N . SER A 1 217 ? -17.753 -3.574 17.315 1.00 91.94 217 SER A N 1
ATOM 1708 C CA . SER A 1 217 ? -19.081 -3.038 17.656 1.00 91.94 217 SER A CA 1
ATOM 1709 C C . SER A 1 217 ? -20.238 -3.675 16.885 1.00 91.94 217 SER A C 1
ATOM 1711 O O . SER A 1 217 ? -21.373 -3.646 17.371 1.00 91.94 217 SER A O 1
ATOM 1713 N N . TYR A 1 218 ? -19.957 -4.290 15.732 1.00 88.50 218 TYR A N 1
ATOM 1714 C CA . TYR A 1 218 ? -20.930 -5.060 14.955 1.00 88.50 218 TYR A CA 1
ATOM 1715 C C . TYR A 1 218 ? -21.053 -6.524 15.407 1.00 88.50 218 TYR A C 1
ATOM 1717 O O . TYR A 1 218 ? -21.955 -7.219 14.935 1.00 88.50 218 TYR A O 1
ATOM 1725 N N . ASN A 1 219 ? -20.191 -7.009 16.311 1.00 89.88 219 ASN A N 1
ATOM 1726 C CA . ASN A 1 219 ? -20.297 -8.373 16.823 1.00 89.88 219 ASN A CA 1
ATOM 1727 C C . ASN A 1 219 ? -21.466 -8.516 17.808 1.00 89.88 219 ASN A C 1
ATOM 1729 O O . ASN A 1 219 ? -21.689 -7.626 18.629 1.00 89.88 219 ASN A O 1
ATOM 1733 N N . PRO A 1 220 ? -22.176 -9.659 17.808 1.00 89.75 220 PRO A N 1
ATOM 1734 C CA . PRO A 1 220 ? -23.122 -9.991 18.871 1.00 89.75 220 PRO A CA 1
ATOM 1735 C C . PRO A 1 220 ? -22.444 -10.019 20.247 1.00 89.75 220 PRO A C 1
ATOM 1737 O O . PRO A 1 220 ? -21.311 -10.478 20.367 1.00 89.75 220 PRO A O 1
ATOM 1740 N N . THR A 1 221 ? -23.156 -9.628 21.306 1.00 87.44 221 THR A N 1
ATOM 1741 C CA . THR A 1 221 ? -22.625 -9.580 22.686 1.00 87.44 221 THR A CA 1
ATOM 1742 C C . THR A 1 221 ? -22.027 -10.905 23.160 1.00 87.44 221 THR A C 1
ATOM 1744 O O . THR A 1 221 ? -20.968 -10.909 23.781 1.00 87.44 221 THR A O 1
ATOM 1747 N N . ASN A 1 222 ? -22.661 -12.027 22.814 1.00 88.94 222 ASN A N 1
ATOM 1748 C CA . ASN A 1 222 ? -22.237 -13.375 23.208 1.00 88.94 222 ASN A CA 1
ATOM 1749 C C . ASN A 1 222 ? -21.198 -13.997 22.256 1.00 88.94 222 ASN A C 1
ATOM 1751 O O . ASN A 1 222 ? -20.851 -15.169 22.404 1.00 88.94 222 ASN A O 1
ATOM 1755 N N . HIS A 1 223 ? -20.732 -13.257 21.246 1.00 89.69 223 HI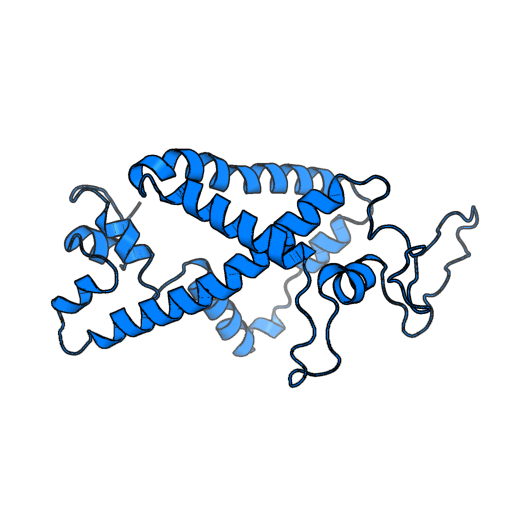S A N 1
ATOM 1756 C CA . HIS A 1 223 ? -19.714 -13.751 20.329 1.00 89.69 223 HIS A CA 1
ATOM 1757 C C . HIS A 1 223 ? -18.362 -13.866 21.045 1.00 89.69 223 HIS A C 1
ATOM 1759 O O . HIS A 1 223 ? -17.944 -12.956 21.761 1.00 89.69 223 HIS A O 1
ATOM 1765 N N . ASN A 1 224 ? -17.660 -14.982 20.852 1.00 90.12 224 ASN A N 1
ATOM 1766 C CA . ASN A 1 224 ? -16.336 -15.160 21.434 1.00 90.12 224 ASN A CA 1
ATOM 1767 C C . ASN A 1 224 ? -15.301 -14.384 20.612 1.00 90.12 224 ASN A C 1
ATOM 1769 O O . ASN A 1 224 ? -14.852 -14.878 19.591 1.00 90.12 224 ASN A O 1
ATOM 1773 N N . PHE A 1 225 ? -14.911 -13.195 21.071 1.00 85.44 225 PHE A N 1
ATOM 1774 C CA . PHE A 1 225 ? -13.904 -12.356 20.407 1.00 85.44 225 PHE A CA 1
ATOM 1775 C C . PHE A 1 225 ? -12.451 -12.795 20.636 1.00 85.44 225 PHE A C 1
ATOM 1777 O O . PHE A 1 225 ? -11.542 -12.181 20.079 1.00 85.44 225 PHE A O 1
ATOM 1784 N N . TYR A 1 226 ? -12.198 -13.753 21.536 1.00 86.62 226 TYR A N 1
ATOM 1785 C CA . TYR A 1 226 ? -10.839 -14.220 21.826 1.00 86.62 226 TYR A CA 1
ATOM 1786 C C . TYR A 1 226 ? -10.330 -15.209 20.769 1.00 86.62 226 TYR A C 1
ATOM 1788 O O . TYR A 1 226 ? -9.122 -15.314 20.565 1.00 86.62 226 TYR A O 1
ATOM 1796 N N . ARG A 1 227 ? -11.247 -15.935 20.127 1.00 71.94 227 ARG A N 1
ATOM 1797 C CA . ARG A 1 227 ? -10.969 -16.941 19.102 1.00 71.94 227 ARG A CA 1
ATOM 1798 C C . ARG A 1 227 ? -11.379 -16.423 17.732 1.00 71.94 227 ARG A C 1
ATOM 1800 O O . ARG A 1 227 ? -10.674 -16.780 16.766 1.00 71.94 227 ARG A O 1
#

Secondary structure (DSSP, 8-state):
-HHHHHHHHT--TTGGGGGSGGGHHHHHHHHHHHHHHHHHHHHHHHHHHHHHHHTTSSS-TTT-S-STT--TTB-------S-TT---PPPTT-B-HHHHIIIIIII---SSTT------HHHHHHHHHHHHHHHHHHTT-HHHHHHHHHHHHHHHHHHHHHHHHHHHHSTTHHHHHHHHH---GGGGG-HHHHHHHHHHHHHHHTTTSSHHHHHHHTS-TTS-TT-